Protein AF-X1JH58-F1 (afdb_monomer)

Radius of gyration: 27.53 Å; Cα contacts (8 Å, |Δi|>4): 252; chains: 1; bounding box: 56×30×74 Å

pLDDT: mean 87.55, std 10.27, range [51.91, 97.5]

Solvent-accessible surface area (backbone atoms only — not comparable to full-atom values): 13280 Å² total; per-residue (Å²): 128,88,52,73,44,79,49,75,45,61,41,89,88,77,73,42,80,76,43,80,46,78,40,76,52,87,67,82,89,46,37,64,61,53,48,50,51,47,41,52,53,32,30,60,76,61,68,52,78,92,47,59,85,71,46,38,60,55,55,50,48,39,55,32,64,60,72,42,100,54,76,56,61,64,85,39,68,67,49,36,55,51,52,73,32,70,68,50,45,52,52,53,39,50,51,54,36,62,71,44,48,72,74,70,56,78,92,71,81,89,72,90,84,78,83,89,60,76,88,73,57,71,90,77,91,78,92,65,54,69,42,80,42,86,40,34,92,46,85,50,43,75,23,94,50,71,67,51,46,54,50,50,52,48,55,58,69,43,84,60,46,56,33,39,44,66,56,47,79,91,74,67,64,66,45,81,45,70,43,97,81,71,41,87,42,77,44,64,58,40,31,40,38,28,33,72,85,70,49,79,45,79,44,75,87,78,82,80,92,49,97,78,104

Structure (mmCIF, N/CA/C/O backbone):
data_AF-X1JH58-F1
#
_entry.id   AF-X1JH58-F1
#
loop_
_atom_site.group_PDB
_atom_site.id
_atom_site.type_symbol
_atom_site.label_atom_id
_atom_site.label_alt_id
_atom_site.label_comp_id
_atom_site.label_asym_id
_atom_site.label_entity_id
_atom_site.label_seq_id
_atom_site.pdbx_PDB_ins_code
_atom_site.Cartn_x
_atom_site.Cartn_y
_atom_site.Cartn_z
_atom_site.occupancy
_atom_site.B_iso_or_equiv
_atom_site.auth_seq_id
_atom_site.auth_comp_id
_atom_site.auth_asym_id
_atom_site.auth_atom_id
_atom_site.pdbx_PDB_model_num
ATOM 1 N N . LYS A 1 1 ? 10.288 2.009 -39.996 1.00 51.91 1 LYS A N 1
ATOM 2 C CA . LYS A 1 1 ? 9.043 1.472 -40.601 1.00 51.91 1 LYS A CA 1
ATOM 3 C C . LYS A 1 1 ? 7.899 2.061 -39.786 1.00 51.91 1 LYS A C 1
ATOM 5 O O . LYS A 1 1 ? 7.886 1.803 -38.591 1.00 51.91 1 LYS A O 1
ATOM 10 N N . VAL A 1 2 ? 7.057 2.929 -40.356 1.00 54.84 2 VAL A N 1
ATOM 11 C CA . VAL A 1 2 ? 5.892 3.461 -39.625 1.00 54.84 2 VAL A CA 1
ATOM 12 C C . VAL A 1 2 ? 4.964 2.279 -39.362 1.00 54.84 2 VAL A C 1
ATOM 14 O O . VAL A 1 2 ? 4.613 1.556 -40.294 1.00 54.84 2 VAL A O 1
ATOM 17 N N . LEU A 1 3 ? 4.694 1.994 -38.090 1.00 58.47 3 LEU A N 1
ATOM 18 C CA . LEU A 1 3 ? 3.763 0.939 -37.713 1.00 58.47 3 LEU A CA 1
ATOM 19 C C . LEU A 1 3 ? 2.361 1.541 -37.786 1.00 58.47 3 LEU A C 1
ATOM 21 O O . LEU A 1 3 ? 1.990 2.365 -36.955 1.00 58.47 3 LEU A O 1
ATOM 25 N N . GLU A 1 4 ? 1.608 1.160 -38.811 1.00 64.81 4 GLU A N 1
ATOM 26 C CA . GLU A 1 4 ? 0.216 1.573 -38.960 1.00 64.81 4 GLU A CA 1
ATOM 27 C C . GLU A 1 4 ? -0.696 0.579 -38.236 1.00 64.81 4 GLU A C 1
ATOM 29 O O . GLU A 1 4 ? -0.594 -0.634 -38.438 1.00 64.81 4 GLU A O 1
ATOM 34 N N . MET A 1 5 ? -1.634 1.085 -37.440 1.00 65.44 5 MET A N 1
ATOM 35 C CA . MET A 1 5 ? -2.718 0.289 -36.871 1.00 65.44 5 MET A CA 1
ATOM 36 C C . MET A 1 5 ? -4.051 0.728 -37.473 1.00 65.44 5 MET A C 1
ATOM 38 O O . MET A 1 5 ? -4.356 1.920 -37.566 1.00 65.44 5 MET A O 1
ATOM 42 N N . LYS A 1 6 ? -4.865 -0.242 -37.895 1.00 77.00 6 LYS A N 1
ATOM 43 C CA . LYS A 1 6 ? -6.224 0.012 -38.382 1.00 77.00 6 LYS A CA 1
ATOM 44 C C . LYS A 1 6 ? -7.206 -0.218 -37.243 1.00 77.00 6 LYS A C 1
ATOM 46 O O . LYS A 1 6 ? -7.327 -1.333 -36.751 1.00 77.00 6 LYS A O 1
ATOM 51 N N . TYR A 1 7 ? -7.902 0.839 -36.850 1.00 78.06 7 TYR A N 1
ATOM 52 C CA . TYR A 1 7 ? -9.032 0.773 -35.936 1.00 78.06 7 TYR A CA 1
ATOM 53 C C . TYR A 1 7 ? -10.328 0.714 -36.746 1.00 78.06 7 TYR A C 1
ATOM 55 O O . TYR A 1 7 ? -10.542 1.557 -37.624 1.00 78.06 7 TYR A O 1
ATOM 63 N N . VAL A 1 8 ? -11.179 -0.267 -36.442 1.00 83.38 8 VAL A N 1
ATOM 64 C CA . VAL A 1 8 ? -12.521 -0.412 -37.018 1.00 83.38 8 VAL A CA 1
ATOM 65 C C . VAL A 1 8 ? -13.523 -0.478 -35.870 1.00 83.38 8 VAL A C 1
ATOM 67 O O . VAL A 1 8 ? -13.428 -1.366 -35.026 1.00 83.38 8 VAL A O 1
ATOM 70 N N . ALA A 1 9 ? -14.464 0.465 -35.830 1.00 80.75 9 ALA A N 1
ATOM 71 C CA . ALA A 1 9 ? -15.620 0.402 -34.941 1.00 80.75 9 ALA A CA 1
ATOM 72 C C . ALA A 1 9 ? -16.816 -0.159 -35.708 1.00 80.75 9 ALA A C 1
ATOM 74 O O . ALA A 1 9 ? -17.127 0.321 -36.802 1.00 80.75 9 ALA A O 1
ATOM 75 N N . ILE A 1 10 ? -17.492 -1.141 -35.117 1.00 85.00 10 ILE A N 1
ATOM 76 C CA . ILE A 1 10 ? -18.668 -1.800 -35.688 1.00 85.00 10 ILE A CA 1
ATOM 77 C C . ILE A 1 10 ? -19.874 -1.478 -34.803 1.00 85.00 10 ILE A C 1
ATOM 79 O O . ILE A 1 10 ? -19.788 -1.566 -33.578 1.00 85.00 10 ILE A O 1
ATOM 83 N N . ASP A 1 11 ? -20.990 -1.095 -35.422 1.00 83.31 11 ASP A N 1
ATOM 84 C CA . ASP A 1 11 ? -22.280 -0.959 -34.746 1.00 83.31 11 ASP A CA 1
ATOM 85 C C . ASP A 1 11 ? -22.717 -2.343 -34.249 1.00 83.31 11 ASP A C 1
ATOM 87 O O . ASP A 1 11 ? -22.974 -3.240 -35.053 1.00 83.31 11 ASP A O 1
ATOM 91 N N . MET A 1 12 ? -22.791 -2.531 -32.929 1.00 75.00 12 MET A N 1
ATOM 92 C CA . MET A 1 12 ? -23.088 -3.841 -32.336 1.00 75.00 12 MET A CA 1
ATOM 93 C C . MET A 1 12 ? -24.505 -4.355 -32.636 1.00 75.00 12 MET A C 1
ATOM 95 O O . MET A 1 12 ? -24.745 -5.550 -32.496 1.00 75.00 12 MET A O 1
ATOM 99 N N . LEU A 1 13 ? -25.438 -3.492 -33.050 1.00 80.06 13 LEU A N 1
ATOM 100 C CA . LEU A 1 13 ? -26.821 -3.871 -33.352 1.00 80.06 13 LEU A CA 1
ATOM 101 C C . LEU A 1 13 ? -27.026 -4.160 -34.841 1.00 80.06 13 LEU A C 1
ATOM 103 O O . LEU A 1 13 ? -27.830 -5.018 -35.197 1.00 80.06 13 LEU A O 1
ATOM 107 N N . LYS A 1 14 ? -26.316 -3.438 -35.715 1.00 82.50 14 LYS A N 1
ATOM 108 C CA . LYS A 1 14 ? -26.476 -3.537 -37.179 1.00 82.50 14 LYS A CA 1
ATOM 109 C C . LYS A 1 14 ? -25.344 -4.286 -37.880 1.00 82.5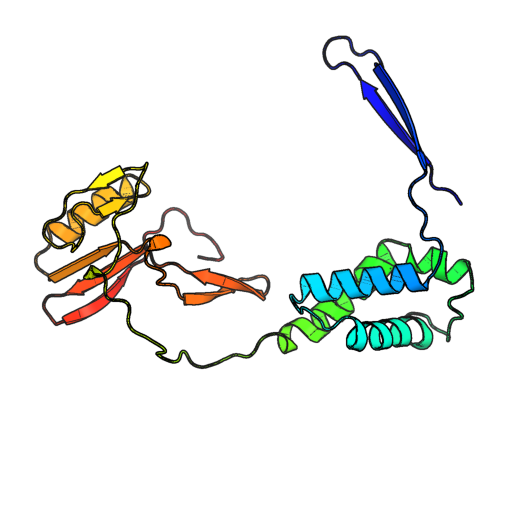0 14 LYS A C 1
ATOM 111 O O . LYS A 1 14 ? -25.466 -4.582 -39.064 1.00 82.50 14 LYS A O 1
ATOM 116 N N . GLY A 1 15 ? -24.240 -4.557 -37.184 1.00 78.00 15 GLY A N 1
ATOM 117 C CA . GLY A 1 15 ? -23.060 -5.231 -37.734 1.00 78.00 15 GLY A CA 1
ATOM 118 C C . GLY A 1 15 ? -22.315 -4.425 -38.805 1.00 78.00 15 GLY A C 1
ATOM 119 O O . GLY A 1 15 ? -21.495 -4.981 -39.529 1.00 78.00 15 GLY A O 1
ATOM 120 N N . MET A 1 16 ? -22.600 -3.128 -38.939 1.00 79.25 16 MET A N 1
ATOM 121 C CA . MET A 1 16 ? -22.010 -2.266 -39.966 1.00 79.25 16 MET A CA 1
ATOM 122 C C . MET A 1 16 ? -20.774 -1.537 -39.430 1.00 79.25 16 MET A C 1
ATOM 124 O O . MET A 1 16 ? -20.780 -1.051 -38.299 1.00 79.25 16 MET A O 1
ATOM 128 N N . GLU A 1 17 ? -19.721 -1.427 -40.246 1.00 85.06 17 GLU A N 1
ATOM 129 C CA . GLU A 1 17 ? -18.554 -0.595 -39.927 1.00 85.06 17 GLU A CA 1
ATOM 130 C C . GLU A 1 17 ? -18.970 0.884 -39.891 1.00 85.06 17 GLU A C 1
ATOM 132 O O . GLU A 1 17 ? -19.403 1.441 -40.898 1.00 85.06 17 GLU A O 1
ATOM 137 N N . VAL A 1 18 ? -18.829 1.533 -38.735 1.00 81.56 18 VAL A N 1
ATOM 138 C CA . VAL A 1 18 ? -19.217 2.943 -38.541 1.00 81.56 18 VAL A CA 1
ATOM 139 C C . VAL A 1 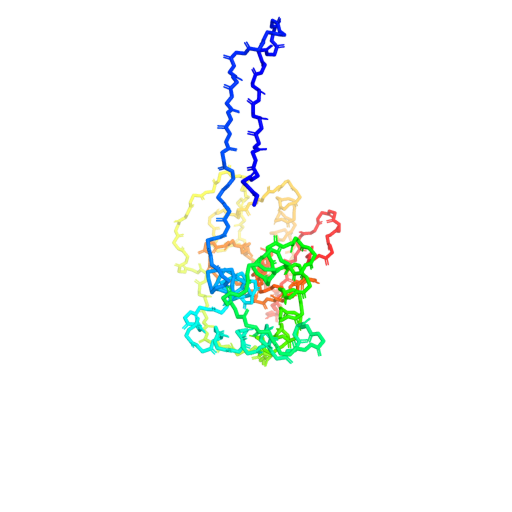18 ? -18.008 3.862 -38.668 1.00 81.56 18 VAL A C 1
ATOM 141 O O . VAL A 1 18 ? -18.115 4.987 -39.151 1.00 81.56 18 VAL A O 1
ATOM 144 N N . ILE A 1 19 ? -16.835 3.401 -38.223 1.00 82.75 19 ILE A N 1
ATOM 145 C CA . ILE A 1 19 ? -15.610 4.205 -38.212 1.00 82.75 19 ILE A CA 1
ATOM 146 C C . ILE A 1 19 ? -14.433 3.336 -38.625 1.00 82.75 19 ILE A C 1
ATOM 148 O O . ILE A 1 19 ? -14.165 2.312 -38.003 1.00 82.75 19 ILE A O 1
ATOM 152 N N . LYS A 1 20 ? -13.668 3.808 -39.610 1.00 80.56 20 LYS A N 1
ATOM 153 C CA . LYS A 1 20 ? -12.372 3.246 -39.986 1.00 80.56 20 LYS A CA 1
ATOM 154 C C . LYS A 1 20 ? -11.309 4.324 -39.865 1.00 80.56 20 LYS A C 1
ATOM 156 O O . LYS A 1 20 ? -11.355 5.327 -40.573 1.00 80.56 20 LYS A O 1
ATOM 161 N N . ARG A 1 21 ? -10.354 4.134 -38.957 1.00 78.94 21 ARG A N 1
ATOM 162 C CA . ARG A 1 21 ? -9.225 5.053 -38.765 1.00 78.94 21 ARG A CA 1
ATOM 163 C C . ARG A 1 21 ? -7.910 4.319 -38.917 1.00 78.94 21 ARG A C 1
ATOM 165 O O . ARG A 1 21 ? -7.749 3.194 -38.446 1.00 78.94 21 ARG A O 1
ATOM 172 N N . ARG A 1 22 ? -6.967 4.984 -39.571 1.00 73.44 22 ARG A N 1
ATOM 173 C CA . ARG A 1 22 ? -5.572 4.570 -39.623 1.00 73.44 22 ARG A CA 1
ATOM 174 C C . ARG A 1 22 ? -4.815 5.438 -38.630 1.00 73.44 22 ARG A C 1
ATOM 176 O O . ARG A 1 22 ? -4.877 6.658 -38.725 1.00 73.44 22 ARG A O 1
ATOM 183 N N . TRP A 1 23 ? -4.187 4.793 -37.662 1.00 60.94 23 TRP A N 1
ATOM 184 C CA . TRP A 1 23 ? -3.347 5.447 -36.675 1.00 60.94 23 TRP A CA 1
ATOM 185 C C . TRP A 1 23 ? -1.900 5.131 -37.008 1.00 60.94 23 TRP A C 1
ATOM 187 O O . TRP A 1 23 ? -1.532 3.956 -37.093 1.00 60.94 23 TRP A O 1
ATOM 197 N N . ASP A 1 24 ? -1.094 6.171 -37.167 1.00 61.09 24 ASP A N 1
ATOM 198 C CA . ASP A 1 24 ? 0.351 6.024 -37.112 1.00 61.09 24 ASP A CA 1
ATOM 199 C C . ASP A 1 24 ? 0.715 5.859 -35.640 1.00 61.09 24 ASP A C 1
ATOM 201 O O . ASP A 1 24 ? 0.463 6.746 -34.820 1.00 61.09 24 ASP A O 1
ATOM 205 N N . LEU A 1 25 ? 1.246 4.693 -35.271 1.00 57.78 25 LEU A N 1
ATOM 206 C CA . LEU A 1 25 ? 1.774 4.529 -33.925 1.00 57.78 25 LEU A CA 1
ATOM 207 C C . LEU A 1 25 ? 2.959 5.486 -33.772 1.00 57.78 25 LEU A C 1
ATOM 209 O O . LEU A 1 25 ? 3.795 5.538 -34.682 1.00 57.78 25 LEU A O 1
ATOM 213 N N . PRO A 1 26 ? 3.063 6.230 -32.654 1.00 59.84 26 PRO A N 1
ATOM 214 C CA . PRO A 1 26 ? 4.225 7.064 -32.409 1.00 59.84 26 PRO A CA 1
ATOM 215 C C . PRO A 1 26 ? 5.452 6.155 -32.378 1.00 59.84 26 PRO A C 1
ATOM 217 O O . PRO A 1 26 ? 5.674 5.398 -31.434 1.00 59.84 26 PRO A O 1
ATOM 220 N N . VAL A 1 27 ? 6.225 6.182 -33.461 1.00 62.78 27 VAL A N 1
ATOM 221 C CA . VAL A 1 27 ? 7.493 5.469 -33.529 1.00 62.78 27 VAL A CA 1
ATOM 222 C C . VAL A 1 27 ? 8.479 6.302 -32.722 1.00 62.78 27 VAL A C 1
ATOM 224 O O . VAL A 1 27 ? 8.565 7.512 -32.968 1.00 62.78 27 VAL A O 1
ATOM 227 N N . PRO A 1 28 ? 9.208 5.708 -31.765 1.00 68.25 28 PRO A N 1
ATOM 228 C CA . PRO A 1 28 ? 10.276 6.418 -31.087 1.00 68.25 28 PRO A CA 1
ATOM 229 C C . PRO A 1 28 ? 11.213 7.041 -32.123 1.00 68.25 28 PRO A C 1
ATOM 231 O O . PRO A 1 28 ? 11.650 6.358 -33.047 1.00 68.25 28 PRO A O 1
ATOM 234 N N . GLN A 1 29 ? 11.444 8.348 -32.014 1.00 79.31 29 GLN A N 1
ATOM 235 C CA . GLN A 1 29 ? 12.212 9.102 -33.011 1.00 79.31 29 GLN A CA 1
ATOM 236 C C . GLN A 1 29 ? 13.718 8.992 -32.764 1.00 79.31 29 GLN A C 1
ATOM 238 O O . GLN A 1 29 ? 14.511 9.102 -33.695 1.00 79.31 29 GLN A O 1
ATOM 243 N N . ASP A 1 30 ? 14.111 8.732 -31.517 1.00 88.31 30 ASP A N 1
ATOM 244 C CA . ASP A 1 30 ? 15.503 8.631 -31.112 1.00 88.31 30 ASP A CA 1
ATOM 245 C C . ASP A 1 30 ? 15.687 7.672 -29.923 1.00 88.31 30 ASP A C 1
ATOM 247 O O . ASP A 1 30 ? 14.800 7.478 -29.084 1.00 88.31 30 ASP A O 1
ATOM 251 N N . SER A 1 31 ? 16.875 7.069 -29.838 1.00 92.50 31 SER A N 1
ATOM 252 C CA . SER A 1 31 ? 17.206 6.088 -28.798 1.00 92.50 31 SER A CA 1
ATOM 253 C C . SER A 1 31 ? 17.260 6.704 -27.396 1.00 92.50 31 SER A C 1
ATOM 255 O O . SER A 1 31 ? 17.039 5.999 -26.414 1.00 92.50 31 SER A O 1
ATOM 257 N N . LYS A 1 32 ? 17.544 8.008 -27.268 1.00 93.44 32 LYS A N 1
ATOM 258 C CA . LYS A 1 32 ? 17.654 8.684 -25.963 1.00 93.44 32 LYS A CA 1
ATOM 259 C C . LYS A 1 32 ? 16.275 8.827 -25.324 1.00 93.44 32 LYS A C 1
ATOM 261 O O . LYS A 1 32 ? 16.149 8.574 -24.131 1.00 93.44 32 LYS A O 1
ATOM 266 N N . SER A 1 33 ? 15.247 9.121 -26.114 1.00 92.25 33 SER A N 1
ATOM 267 C CA . SER A 1 33 ? 13.848 9.145 -25.678 1.00 92.25 33 SER A CA 1
ATOM 268 C C . SER A 1 33 ? 13.372 7.774 -25.195 1.00 92.25 33 SER A C 1
ATOM 270 O O . SER A 1 33 ? 12.695 7.684 -24.172 1.00 92.25 33 SER A O 1
ATOM 272 N N . VAL A 1 34 ? 13.783 6.688 -25.861 1.00 93.75 34 VAL A N 1
ATOM 273 C CA . VAL A 1 34 ? 13.476 5.318 -25.407 1.00 93.75 34 VAL A CA 1
ATOM 274 C C . VAL A 1 34 ? 14.150 5.012 -24.066 1.00 93.75 34 VAL A C 1
ATOM 276 O O . VAL A 1 34 ? 13.514 4.494 -23.151 1.00 93.75 34 VAL A O 1
ATOM 279 N N . ILE A 1 35 ? 15.422 5.388 -23.908 1.00 95.56 35 ILE A N 1
ATOM 280 C CA . ILE A 1 35 ? 16.157 5.220 -22.643 1.00 95.56 35 ILE A CA 1
ATOM 281 C C . ILE A 1 35 ? 15.534 6.072 -21.528 1.00 95.56 35 ILE A C 1
ATOM 283 O O . ILE A 1 35 ? 15.415 5.611 -20.391 1.00 95.56 35 ILE A O 1
ATOM 287 N N . ALA A 1 36 ? 15.109 7.298 -21.839 1.00 95.25 36 ALA A N 1
ATOM 288 C CA . ALA A 1 36 ? 14.405 8.170 -20.906 1.00 95.25 36 ALA A CA 1
ATOM 289 C C . ALA A 1 36 ? 13.087 7.534 -20.450 1.00 95.25 36 ALA A C 1
ATOM 291 O O . ALA A 1 36 ? 12.817 7.482 -19.252 1.00 95.25 36 ALA A O 1
ATOM 292 N N . TYR A 1 37 ? 12.322 6.963 -21.382 1.00 94.00 37 TYR A N 1
ATOM 293 C CA . TYR A 1 37 ? 11.112 6.215 -21.064 1.00 94.00 37 TYR A CA 1
ATOM 294 C C . TYR A 1 37 ? 11.399 5.021 -20.142 1.00 94.00 37 TYR A C 1
ATOM 296 O O . TYR A 1 37 ? 10.727 4.870 -19.127 1.00 94.00 37 TYR A O 1
ATOM 304 N N . TYR A 1 38 ? 12.430 4.215 -20.411 1.00 95.69 38 TYR A N 1
ATOM 305 C CA . TYR A 1 38 ? 12.800 3.116 -19.506 1.00 95.69 38 TYR A CA 1
ATOM 306 C C . TYR A 1 38 ? 13.187 3.600 -18.121 1.00 95.69 38 TYR A C 1
ATOM 308 O O . TYR A 1 38 ? 12.777 3.004 -17.130 1.00 95.69 38 TYR A O 1
ATOM 316 N N . THR A 1 39 ? 13.941 4.694 -18.054 1.00 96.31 39 THR A N 1
ATOM 317 C CA . THR A 1 39 ? 14.340 5.302 -16.785 1.00 96.31 39 THR A CA 1
ATOM 318 C C . THR A 1 39 ? 13.108 5.698 -15.972 1.00 96.31 39 THR A C 1
ATOM 320 O O . THR A 1 39 ? 13.012 5.354 -14.798 1.00 96.31 39 THR A O 1
ATOM 323 N N . ASP A 1 40 ? 12.133 6.351 -16.606 1.00 94.94 40 ASP A N 1
ATOM 324 C CA . ASP A 1 40 ? 10.864 6.719 -15.975 1.00 94.94 40 ASP A CA 1
ATOM 325 C C . ASP A 1 40 ? 10.059 5.489 -15.523 1.00 94.94 40 ASP A C 1
ATOM 327 O O . ASP A 1 40 ? 9.574 5.453 -14.395 1.00 94.94 40 ASP A O 1
ATOM 331 N N . GLN A 1 41 ? 9.965 4.444 -16.353 1.00 94.81 41 GLN A N 1
ATOM 332 C CA . GLN A 1 41 ? 9.259 3.212 -15.983 1.00 94.81 41 GLN A CA 1
ATOM 333 C C . GLN A 1 41 ? 9.911 2.490 -14.799 1.00 94.81 41 GLN A C 1
ATOM 335 O O . GLN A 1 41 ? 9.203 2.034 -13.903 1.00 94.81 41 GLN A O 1
ATOM 340 N N . ILE A 1 42 ? 11.244 2.414 -14.767 1.00 94.19 42 ILE A N 1
ATOM 341 C CA . ILE A 1 42 ? 11.990 1.821 -13.652 1.00 94.19 42 ILE A CA 1
ATOM 342 C C . ILE A 1 42 ? 11.738 2.618 -12.371 1.00 94.19 42 ILE A C 1
ATOM 344 O O . ILE A 1 42 ? 11.345 2.037 -11.363 1.00 94.19 42 ILE A O 1
ATOM 348 N N . LEU A 1 43 ? 11.902 3.944 -12.409 1.00 92.81 43 LEU A N 1
ATOM 349 C CA . LEU A 1 43 ? 11.693 4.806 -11.240 1.00 92.81 43 LEU A CA 1
ATOM 350 C C . LEU A 1 43 ? 10.256 4.735 -10.718 1.00 92.81 43 LEU A C 1
ATOM 352 O O . LEU A 1 43 ? 10.051 4.687 -9.507 1.00 92.81 43 LEU A O 1
ATOM 356 N N . LYS A 1 44 ? 9.266 4.663 -11.617 1.00 90.94 44 LYS A N 1
ATOM 357 C CA . LYS A 1 44 ? 7.856 4.468 -11.255 1.00 90.94 44 LYS A CA 1
ATOM 358 C C . LYS A 1 44 ? 7.624 3.142 -10.541 1.00 90.94 44 LYS A C 1
ATOM 360 O O . LYS A 1 44 ? 6.965 3.132 -9.506 1.00 90.94 44 LYS A O 1
ATOM 365 N N . GLN A 1 45 ? 8.171 2.043 -11.058 1.00 89.56 45 GLN A N 1
ATOM 366 C CA . GLN A 1 45 ? 8.024 0.726 -10.427 1.00 89.56 45 GLN A CA 1
ATOM 367 C C . GLN A 1 45 ? 8.767 0.628 -9.090 1.00 89.56 45 GLN A C 1
ATOM 369 O O . GLN A 1 45 ? 8.279 -0.018 -8.171 1.00 89.56 45 GLN A O 1
ATOM 374 N N . LEU A 1 46 ? 9.908 1.308 -8.964 1.00 87.75 46 LEU A N 1
ATOM 375 C CA . LEU A 1 46 ? 10.677 1.410 -7.722 1.00 87.75 46 LEU A CA 1
ATOM 376 C C . LEU A 1 46 ? 10.129 2.469 -6.746 1.00 87.75 46 LEU A C 1
ATOM 378 O O . LEU A 1 46 ? 10.652 2.609 -5.647 1.00 87.75 46 LEU A O 1
ATOM 382 N N . LYS A 1 47 ? 9.103 3.239 -7.139 1.00 85.25 47 LYS A N 1
ATOM 383 C CA . LYS A 1 47 ? 8.536 4.366 -6.374 1.00 85.25 47 LYS A CA 1
ATOM 384 C C . LYS A 1 47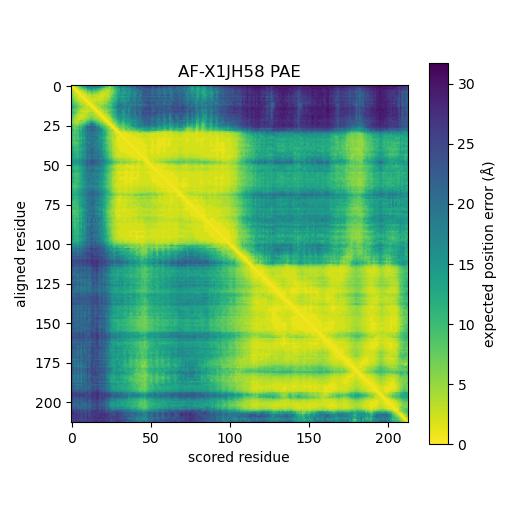 ? 9.580 5.416 -5.941 1.00 85.25 47 LYS A C 1
ATOM 386 O O . LYS A 1 47 ? 9.400 6.093 -4.931 1.00 85.25 47 LYS A O 1
ATOM 391 N N . ILE A 1 48 ? 10.648 5.603 -6.723 1.00 85.62 48 ILE A N 1
ATOM 392 C CA . ILE A 1 48 ? 11.702 6.591 -6.445 1.00 85.62 48 ILE A CA 1
ATOM 393 C C . ILE A 1 48 ? 11.387 7.898 -7.182 1.00 85.62 48 ILE A C 1
ATOM 395 O O . ILE A 1 48 ? 11.573 8.016 -8.395 1.00 85.62 48 ILE A O 1
ATOM 399 N N . GLY A 1 49 ? 10.938 8.909 -6.439 1.00 85.75 49 GLY A N 1
ATOM 400 C CA . GLY A 1 49 ? 10.738 10.261 -6.961 1.00 85.75 49 GLY A CA 1
ATOM 401 C C . GLY A 1 49 ? 12.052 11.034 -7.130 1.00 85.75 49 GLY A C 1
ATOM 402 O O . GLY A 1 49 ? 12.999 10.848 -6.373 1.00 85.75 49 GLY A O 1
ATOM 403 N N . GLY A 1 50 ? 12.120 11.926 -8.124 1.00 88.69 50 GLY A N 1
ATOM 404 C CA . GLY A 1 50 ? 13.194 12.929 -8.244 1.00 88.69 50 GLY A CA 1
ATOM 405 C C . GLY A 1 50 ? 14.587 12.419 -8.649 1.00 88.69 50 GLY A C 1
ATOM 406 O O . GLY A 1 50 ? 15.487 13.228 -8.844 1.00 88.69 50 GLY A O 1
ATOM 407 N N . ALA A 1 51 ? 14.781 11.113 -8.842 1.00 92.38 51 ALA A N 1
ATOM 408 C CA . ALA A 1 51 ? 16.092 10.527 -9.146 1.00 92.38 51 ALA A CA 1
ATOM 409 C C . ALA A 1 51 ? 16.407 10.398 -10.650 1.00 92.38 51 ALA A C 1
ATOM 411 O O . ALA A 1 51 ? 17.384 9.758 -11.027 1.00 92.38 51 ALA A O 1
ATOM 412 N N . PHE A 1 52 ? 15.614 10.999 -11.544 1.00 95.25 52 PHE A N 1
ATOM 413 C CA . PHE A 1 52 ? 15.799 10.832 -12.993 1.00 95.25 52 PHE A CA 1
ATOM 414 C C . PHE A 1 52 ? 17.203 11.227 -13.471 1.00 95.25 52 PHE A C 1
ATOM 416 O O . PHE A 1 52 ? 17.836 10.485 -14.221 1.00 95.25 52 PHE A O 1
ATOM 423 N N . ALA A 1 53 ? 17.713 12.371 -13.005 1.00 95.75 53 ALA A N 1
ATOM 424 C CA . ALA A 1 53 ? 19.010 12.897 -13.425 1.00 95.75 53 ALA A CA 1
ATOM 425 C C . ALA A 1 53 ? 20.190 11.990 -13.032 1.00 95.75 53 ALA A C 1
ATOM 427 O O . ALA A 1 53 ? 21.179 11.934 -13.761 1.00 95.75 53 ALA A O 1
ATOM 428 N N . SER A 1 54 ? 20.084 11.261 -11.915 1.00 93.81 54 SER A N 1
ATOM 429 C CA . SER A 1 54 ? 21.110 10.314 -11.466 1.00 93.81 54 SER A CA 1
ATOM 430 C C . SER A 1 54 ? 20.937 8.927 -12.088 1.00 93.81 54 SER A C 1
ATOM 432 O O . SER A 1 54 ? 21.932 8.271 -12.391 1.00 93.81 54 SER A O 1
ATOM 434 N N . PHE A 1 55 ? 19.698 8.491 -12.337 1.00 94.06 55 PHE A N 1
ATOM 435 C CA . PHE A 1 55 ? 19.414 7.162 -12.885 1.00 94.06 55 PHE A CA 1
ATOM 436 C C . PHE A 1 55 ? 19.616 7.078 -14.402 1.00 94.06 55 PHE A C 1
ATOM 438 O O . PHE A 1 55 ? 20.191 6.107 -14.894 1.00 94.06 55 PHE A O 1
ATOM 445 N N . TYR A 1 56 ? 19.207 8.102 -15.158 1.00 97.06 56 TYR A N 1
ATOM 446 C CA . TYR A 1 56 ? 19.296 8.095 -16.621 1.00 97.06 56 TYR A CA 1
ATOM 447 C C . TYR A 1 56 ? 20.715 7.790 -17.151 1.00 97.06 56 TYR A C 1
ATOM 449 O O . TYR A 1 56 ? 20.842 6.936 -18.034 1.00 97.06 56 TYR A O 1
ATOM 457 N N . PRO A 1 57 ? 21.806 8.391 -16.623 1.00 97.50 57 PRO A N 1
ATOM 458 C CA . PRO A 1 57 ? 23.167 8.054 -17.043 1.00 97.50 57 PRO A CA 1
ATOM 459 C C . PRO A 1 57 ? 23.536 6.582 -16.821 1.00 97.50 57 PRO A C 1
ATOM 461 O O . PRO A 1 57 ? 24.246 6.010 -17.649 1.00 97.50 57 PRO A O 1
ATOM 464 N N . VAL A 1 58 ? 23.041 5.958 -15.747 1.00 96.00 58 VAL A N 1
ATOM 465 C CA . VAL A 1 58 ? 23.285 4.541 -15.436 1.00 96.00 58 VAL A CA 1
ATOM 466 C C . VAL A 1 58 ? 22.601 3.649 -16.469 1.00 96.00 58 VAL A C 1
ATOM 468 O O . VAL A 1 58 ? 23.254 2.784 -17.057 1.00 96.00 58 VAL A O 1
ATOM 471 N N . ILE A 1 59 ? 21.320 3.908 -16.759 1.00 96.25 59 ILE A N 1
ATOM 472 C CA . ILE A 1 59 ? 20.572 3.153 -17.775 1.00 96.25 59 ILE A CA 1
ATOM 473 C C . ILE A 1 59 ? 21.217 3.338 -19.150 1.00 96.25 59 ILE A C 1
ATOM 475 O O . ILE A 1 59 ? 21.471 2.366 -19.861 1.00 96.25 59 ILE A O 1
ATOM 479 N N . LYS A 1 60 ? 21.558 4.580 -19.511 1.00 97.19 60 LYS A N 1
ATOM 480 C CA . LYS A 1 60 ? 22.239 4.895 -20.770 1.00 97.19 60 LYS A CA 1
ATOM 481 C C . LYS A 1 60 ? 23.564 4.146 -20.897 1.00 97.19 60 LYS A C 1
ATOM 483 O O . LYS A 1 60 ? 23.834 3.576 -21.952 1.00 97.19 60 LYS A O 1
ATOM 488 N N . LYS A 1 61 ? 24.383 4.125 -19.841 1.00 96.88 61 LYS A N 1
ATOM 489 C CA . LYS A 1 61 ? 25.659 3.400 -19.829 1.00 96.88 61 LYS A CA 1
ATOM 490 C C . LYS A 1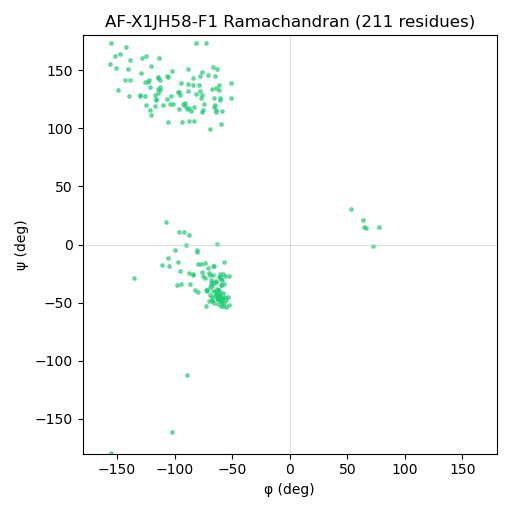 61 ? 25.444 1.901 -20.020 1.00 96.88 61 LYS A C 1
ATOM 492 O O . LYS A 1 61 ? 26.124 1.299 -20.843 1.00 96.88 61 LYS A O 1
ATOM 497 N N . TYR A 1 62 ? 24.468 1.317 -19.327 1.00 96.44 62 TYR A N 1
ATOM 498 C CA . TYR A 1 62 ? 24.122 -0.093 -19.495 1.00 96.44 62 TYR A CA 1
ATOM 499 C C . TYR A 1 62 ? 23.701 -0.411 -20.936 1.00 96.44 62 TYR A C 1
ATOM 501 O O . TYR A 1 62 ? 24.207 -1.360 -21.528 1.00 96.44 62 TYR A O 1
ATOM 509 N N . VAL A 1 63 ? 22.847 0.419 -21.540 1.00 95.88 63 VAL A N 1
ATOM 510 C CA . VAL A 1 63 ? 22.430 0.252 -22.940 1.00 95.88 63 VAL A CA 1
ATOM 511 C C . VAL A 1 63 ? 23.617 0.319 -23.900 1.00 95.88 63 VAL A C 1
ATOM 513 O O . VAL A 1 63 ? 23.709 -0.499 -24.811 1.00 95.88 63 VAL A O 1
ATOM 516 N N . VAL A 1 64 ? 24.532 1.268 -23.691 1.00 96.62 64 VAL A N 1
ATOM 517 C CA . VAL A 1 64 ? 25.694 1.470 -24.567 1.00 96.62 64 VAL A CA 1
ATOM 518 C C . VAL A 1 64 ? 26.735 0.364 -24.414 1.00 96.62 64 VAL A C 1
ATOM 520 O O . VAL A 1 64 ? 27.326 -0.033 -25.411 1.00 96.62 64 VAL A O 1
ATOM 523 N N . GLU A 1 65 ? 26.991 -0.106 -23.192 1.00 96.94 65 GLU A N 1
ATOM 524 C CA . GLU A 1 65 ? 28.170 -0.928 -22.881 1.00 96.94 65 GLU A CA 1
ATOM 525 C C . GLU A 1 65 ? 27.865 -2.391 -22.540 1.00 96.94 65 GLU A C 1
ATOM 527 O O . GLU A 1 65 ? 28.796 -3.194 -22.505 1.00 96.94 65 GLU A O 1
ATOM 532 N N . LYS A 1 66 ? 26.616 -2.734 -22.199 1.00 93.75 66 LYS A N 1
ATOM 533 C CA . LYS A 1 66 ? 26.281 -4.026 -21.569 1.00 93.75 66 LYS A CA 1
ATOM 534 C C . LYS A 1 66 ? 25.054 -4.723 -22.145 1.00 93.75 66 LYS A C 1
ATOM 536 O O . LYS A 1 66 ? 24.986 -5.944 -22.072 1.00 93.75 66 LYS A O 1
ATOM 541 N N . LEU A 1 67 ? 24.084 -3.981 -22.683 1.00 92.75 67 LEU A N 1
ATOM 542 C CA . LEU A 1 67 ? 22.854 -4.572 -23.220 1.00 92.75 67 LEU A CA 1
ATOM 543 C C . LEU A 1 67 ? 23.114 -5.415 -24.479 1.00 92.75 67 LEU A C 1
ATOM 545 O O . LEU A 1 67 ? 22.415 -6.396 -24.722 1.00 92.75 67 LEU A O 1
ATOM 549 N N . PHE A 1 68 ? 24.107 -5.024 -25.275 1.00 90.50 68 PHE A N 1
ATOM 550 C CA . PHE A 1 68 ? 24.503 -5.703 -26.504 1.00 90.50 68 PHE A CA 1
ATOM 551 C C . PHE A 1 68 ? 25.902 -6.303 -26.354 1.00 90.50 68 PHE A C 1
ATOM 553 O O . PHE A 1 68 ? 26.675 -5.889 -25.493 1.00 90.50 68 PHE A O 1
ATOM 560 N N . THR A 1 69 ? 26.232 -7.274 -27.208 1.00 90.94 69 THR A N 1
ATOM 561 C CA . THR A 1 69 ? 27.538 -7.957 -27.212 1.00 90.94 69 THR A CA 1
ATOM 562 C C . THR A 1 69 ? 28.706 -6.993 -27.413 1.00 90.94 69 THR A C 1
ATOM 564 O O . THR A 1 69 ? 29.795 -7.216 -26.893 1.00 90.94 69 THR A O 1
ATOM 567 N N . GLU A 1 70 ? 28.468 -5.910 -28.146 1.00 92.44 70 GLU A N 1
ATOM 568 C CA . GLU A 1 70 ? 29.450 -4.877 -28.441 1.00 92.44 70 GLU A CA 1
ATOM 569 C C . GLU A 1 70 ? 28.924 -3.508 -28.023 1.00 92.44 70 GLU A C 1
ATOM 571 O O . GLU A 1 70 ? 27.720 -3.299 -27.849 1.00 92.44 70 GLU A O 1
ATOM 576 N N . LYS A 1 71 ? 29.843 -2.549 -27.899 1.00 94.81 71 LYS A N 1
ATOM 577 C CA . LYS A 1 71 ? 29.485 -1.168 -27.599 1.00 94.81 71 LYS A CA 1
ATOM 578 C C . LYS A 1 71 ? 28.691 -0.569 -28.760 1.00 94.81 71 LYS A C 1
ATOM 580 O O . LYS A 1 71 ? 29.168 -0.557 -29.892 1.00 94.81 71 LYS A O 1
ATOM 585 N N . VAL A 1 72 ? 27.514 -0.018 -28.474 1.00 94.44 72 VAL A N 1
ATOM 586 C CA . VAL A 1 72 ? 26.618 0.508 -29.515 1.00 94.44 72 VAL A CA 1
ATOM 587 C C . VAL A 1 72 ? 26.648 2.031 -29.628 1.00 94.44 72 VAL A C 1
ATOM 589 O O . VAL A 1 72 ? 26.822 2.751 -28.643 1.00 94.44 72 VAL A O 1
ATOM 592 N N . ASN A 1 73 ? 26.420 2.531 -30.845 1.00 94.00 73 ASN A N 1
ATOM 593 C CA . ASN A 1 73 ? 26.157 3.943 -31.104 1.00 94.00 73 ASN A CA 1
ATOM 594 C C . ASN A 1 73 ? 24.643 4.206 -31.044 1.00 94.00 73 ASN A C 1
ATOM 596 O O . ASN A 1 73 ? 23.885 3.617 -31.807 1.00 94.00 73 ASN A O 1
ATOM 600 N N . LEU A 1 74 ? 24.195 5.107 -30.164 1.00 93.75 74 LEU A N 1
ATOM 601 C CA . LEU A 1 74 ? 22.768 5.417 -29.985 1.00 93.75 74 LEU A CA 1
ATOM 602 C C . LEU A 1 74 ? 22.122 6.105 -31.196 1.00 93.75 74 LEU A C 1
ATOM 604 O O . LEU A 1 74 ? 20.897 6.090 -31.304 1.00 93.75 74 LEU A O 1
ATOM 608 N N . GLU A 1 75 ? 22.929 6.685 -32.085 1.00 93.12 75 GLU A N 1
ATOM 609 C CA . GLU A 1 75 ? 22.465 7.287 -33.340 1.00 93.12 75 GLU A CA 1
ATOM 610 C C . GLU A 1 75 ? 22.236 6.232 -34.445 1.00 93.12 75 GLU A C 1
ATOM 612 O O . GLU A 1 75 ? 21.736 6.559 -35.517 1.00 93.12 75 GLU A O 1
ATOM 617 N N . ASP A 1 76 ? 22.585 4.958 -34.211 1.00 90.62 76 ASP A N 1
ATOM 618 C CA . ASP A 1 76 ? 22.327 3.869 -35.157 1.00 90.62 76 ASP A CA 1
ATOM 619 C C . ASP A 1 76 ? 20.828 3.489 -35.160 1.00 90.62 76 ASP A C 1
ATOM 621 O O . ASP A 1 76 ? 20.299 3.039 -34.133 1.00 90.62 76 ASP A O 1
ATOM 625 N N . PRO A 1 77 ? 20.124 3.573 -36.306 1.00 87.31 77 PRO A N 1
ATOM 626 C CA . PRO A 1 77 ? 18.709 3.209 -36.402 1.00 87.31 77 PRO A CA 1
ATOM 627 C C . PRO A 1 77 ? 18.399 1.758 -35.998 1.00 87.31 77 PRO A C 1
ATOM 629 O O . PRO A 1 77 ? 17.282 1.455 -35.570 1.00 87.31 77 PRO A O 1
ATOM 632 N N . ARG A 1 78 ? 19.370 0.842 -36.112 1.00 88.88 78 ARG A N 1
ATOM 633 C CA . ARG A 1 78 ? 19.223 -0.562 -35.690 1.00 88.88 78 ARG A CA 1
ATOM 634 C C . ARG A 1 78 ? 19.102 -0.675 -34.174 1.00 88.88 78 ARG A C 1
ATOM 636 O O . ARG A 1 78 ? 18.338 -1.506 -33.682 1.00 88.88 78 ARG A O 1
ATOM 643 N N . VAL A 1 79 ? 19.819 0.181 -33.444 1.00 91.44 79 VAL A N 1
ATOM 644 C CA . VAL A 1 79 ? 19.767 0.255 -31.979 1.00 91.44 79 VAL A CA 1
ATOM 645 C C . VAL A 1 79 ? 18.400 0.758 -31.546 1.00 91.44 79 VAL A C 1
ATOM 647 O O . VAL A 1 79 ? 17.754 0.107 -30.730 1.00 91.44 79 VAL A O 1
ATOM 650 N N . LEU A 1 80 ? 17.905 1.833 -32.163 1.00 90.56 80 LEU A N 1
ATOM 651 C CA . LEU A 1 80 ? 16.557 2.350 -31.918 1.00 90.56 80 LEU A CA 1
ATOM 652 C C . LEU A 1 80 ? 15.483 1.279 -32.147 1.00 90.56 80 LEU A C 1
ATOM 654 O O . LEU A 1 80 ? 14.615 1.073 -31.297 1.00 90.56 80 LEU A O 1
ATOM 658 N N . TYR A 1 81 ? 15.566 0.564 -33.272 1.00 87.75 81 TYR A N 1
ATOM 659 C CA . TYR A 1 81 ? 14.630 -0.510 -33.598 1.00 87.75 81 TYR A CA 1
ATOM 660 C C . TYR A 1 81 ? 14.653 -1.629 -32.553 1.00 87.75 81 TYR A C 1
ATOM 662 O O . TYR A 1 81 ? 13.600 -2.077 -32.099 1.00 87.75 81 TYR A O 1
ATOM 670 N N . LYS A 1 82 ? 15.849 -2.073 -32.148 1.00 90.50 82 LYS A N 1
ATOM 671 C CA . LYS A 1 82 ? 15.987 -3.179 -31.200 1.00 90.50 82 LYS A CA 1
ATOM 672 C C . LYS A 1 82 ? 15.605 -2.776 -29.779 1.00 90.50 82 LYS A C 1
ATOM 674 O O . LYS A 1 82 ? 14.937 -3.564 -29.111 1.00 90.50 82 LYS A O 1
ATOM 679 N N . LEU A 1 83 ? 15.960 -1.566 -29.343 1.00 91.88 83 LEU A N 1
ATOM 680 C CA . LEU A 1 83 ? 15.491 -1.004 -28.078 1.00 91.88 83 LEU A CA 1
ATOM 681 C C . LEU A 1 83 ? 13.966 -0.974 -28.066 1.00 91.88 83 LEU A C 1
ATOM 683 O O . LEU A 1 83 ? 13.365 -1.587 -27.203 1.00 91.88 83 LEU A O 1
ATOM 687 N N . SER A 1 84 ? 13.329 -0.439 -29.105 1.00 88.94 84 SER A N 1
ATOM 688 C CA . SER A 1 84 ? 11.863 -0.353 -29.205 1.00 88.94 84 SER A CA 1
ATOM 689 C C . SER A 1 84 ? 11.124 -1.706 -29.243 1.00 88.94 84 SER A C 1
ATOM 691 O O . SER A 1 84 ? 9.899 -1.728 -29.358 1.00 88.94 84 SER A O 1
ATOM 693 N N . SER A 1 85 ? 11.826 -2.843 -29.173 1.00 89.56 85 SER A N 1
ATOM 694 C CA . SER A 1 85 ? 11.192 -4.158 -29.100 1.00 89.56 85 SER A CA 1
ATOM 695 C C . SER A 1 85 ? 10.677 -4.470 -27.682 1.00 89.56 85 SER A C 1
ATOM 697 O O . SER A 1 85 ? 11.407 -4.259 -26.708 1.00 89.56 85 SER A O 1
ATOM 699 N N . PRO A 1 86 ? 9.465 -5.047 -27.540 1.00 87.69 86 PRO A N 1
ATOM 700 C CA . PRO A 1 86 ? 8.900 -5.389 -26.231 1.00 87.69 86 PRO A CA 1
ATOM 701 C C . PRO A 1 86 ? 9.782 -6.319 -25.387 1.00 87.69 86 PRO A C 1
ATOM 703 O O . PRO A 1 86 ? 9.840 -6.172 -24.171 1.00 87.69 86 PRO A O 1
ATOM 706 N N . ASP A 1 87 ? 10.504 -7.245 -26.029 1.00 89.25 87 ASP A N 1
ATOM 707 C CA . ASP A 1 87 ? 11.430 -8.166 -25.355 1.00 89.25 87 ASP A CA 1
ATOM 708 C C . ASP A 1 87 ? 12.583 -7.420 -24.667 1.00 89.25 87 ASP A C 1
ATOM 710 O O . ASP A 1 87 ? 12.871 -7.661 -23.495 1.00 89.25 87 ASP A O 1
ATOM 714 N N . VAL A 1 88 ? 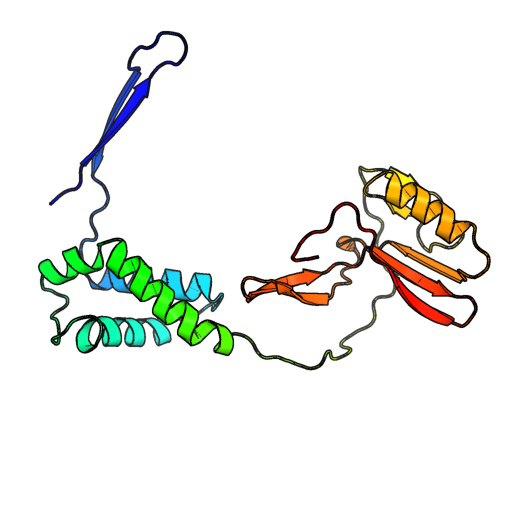13.216 -6.475 -25.372 1.00 91.75 88 VAL A N 1
ATOM 715 C CA . VAL A 1 88 ? 14.327 -5.684 -24.823 1.00 91.75 88 VAL A CA 1
ATOM 716 C C . VAL A 1 88 ? 13.830 -4.741 -23.738 1.00 91.75 88 VAL A C 1
ATOM 718 O O . VAL A 1 88 ? 14.445 -4.665 -22.675 1.00 91.75 88 VAL A O 1
ATOM 721 N N . GLN A 1 89 ? 12.694 -4.080 -23.972 1.00 91.50 89 GLN A N 1
ATOM 722 C CA . GLN A 1 89 ? 12.046 -3.238 -22.973 1.00 91.50 89 GLN A CA 1
ATOM 723 C C . GLN A 1 89 ? 11.773 -4.016 -21.679 1.00 91.50 89 GLN A C 1
ATOM 725 O O . GLN A 1 89 ? 12.19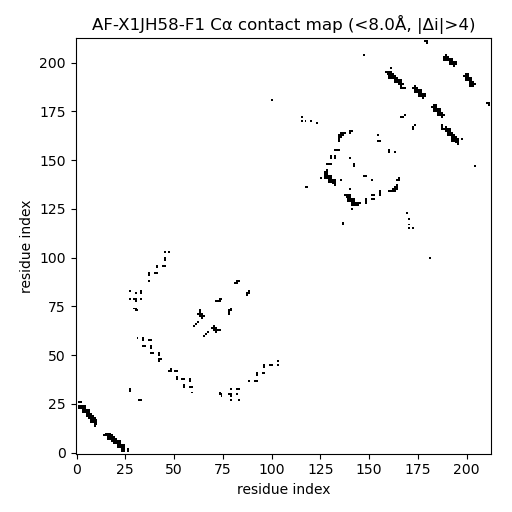0 -3.582 -20.607 1.00 91.50 89 GLN A O 1
ATOM 730 N N . GLY A 1 90 ? 11.097 -5.165 -21.773 1.00 92.06 90 GLY A N 1
ATOM 731 C CA . GLY A 1 90 ? 10.741 -5.977 -20.612 1.00 92.06 90 GLY A CA 1
ATOM 732 C C . GLY A 1 90 ? 11.971 -6.474 -19.856 1.00 92.06 90 GLY A C 1
ATOM 733 O O . GLY A 1 90 ? 12.045 -6.314 -18.640 1.00 92.06 90 GLY A O 1
ATOM 734 N N . LYS A 1 91 ? 12.973 -7.011 -20.566 1.00 93.44 91 LYS A N 1
ATOM 735 C CA . LYS A 1 91 ? 14.224 -7.490 -19.954 1.00 93.44 91 LYS A CA 1
ATOM 736 C C . LYS A 1 91 ? 14.974 -6.384 -19.229 1.00 93.44 91 LYS A C 1
ATOM 738 O O . LYS A 1 91 ? 15.396 -6.589 -18.096 1.00 93.44 91 LYS A O 1
ATOM 743 N N . LEU A 1 92 ? 15.133 -5.224 -19.866 1.00 94.50 92 LEU A N 1
ATOM 744 C CA . LEU A 1 92 ? 15.860 -4.106 -19.277 1.00 94.50 92 LEU A CA 1
ATOM 745 C C . LEU A 1 92 ? 15.128 -3.577 -18.044 1.00 94.50 92 LEU A C 1
ATOM 747 O O . LEU A 1 92 ? 15.743 -3.459 -16.988 1.00 94.50 92 LEU A O 1
ATOM 751 N N . ILE A 1 93 ? 13.825 -3.297 -18.150 1.00 94.62 93 ILE A N 1
ATOM 752 C CA . ILE A 1 93 ? 13.049 -2.783 -17.015 1.00 94.62 93 ILE A CA 1
ATOM 753 C C . ILE A 1 93 ? 13.089 -3.783 -15.856 1.00 94.62 93 ILE A C 1
ATOM 755 O O . ILE A 1 93 ? 13.449 -3.397 -14.748 1.00 94.62 93 ILE A O 1
ATOM 759 N N . ASN A 1 94 ? 12.809 -5.065 -16.108 1.00 93.50 94 ASN A N 1
ATOM 760 C CA . ASN A 1 94 ? 12.791 -6.086 -15.059 1.00 93.50 94 ASN A CA 1
ATOM 761 C C . ASN A 1 94 ? 14.163 -6.289 -14.412 1.00 93.50 94 ASN A C 1
ATOM 763 O O . ASN A 1 94 ? 14.230 -6.465 -13.201 1.00 93.50 94 ASN A O 1
ATOM 767 N N . LEU A 1 95 ? 15.253 -6.239 -15.185 1.00 93.81 95 LEU A N 1
ATOM 768 C CA . LEU A 1 95 ? 16.607 -6.349 -14.643 1.00 93.81 95 LEU A CA 1
ATOM 769 C C . LEU A 1 95 ? 16.871 -5.263 -13.600 1.00 93.81 95 LEU A C 1
ATOM 771 O O . LEU A 1 95 ? 17.283 -5.569 -12.485 1.00 93.81 95 LEU A O 1
ATOM 775 N N . PHE A 1 96 ? 16.631 -4.001 -13.961 1.00 93.25 96 PHE A N 1
ATOM 776 C CA . PHE A 1 96 ? 16.869 -2.881 -13.055 1.00 93.25 96 PHE A CA 1
ATOM 777 C C . PHE A 1 96 ? 15.900 -2.896 -11.882 1.00 93.25 96 PHE A C 1
ATOM 779 O O . PHE A 1 96 ? 16.323 -2.741 -10.742 1.00 93.25 96 PHE A O 1
ATOM 786 N N . VAL A 1 97 ? 14.612 -3.115 -12.140 1.00 91.75 97 VAL A N 1
ATOM 787 C CA . VAL A 1 97 ? 13.619 -3.160 -11.071 1.00 91.75 97 VAL A CA 1
ATOM 788 C C . VAL A 1 97 ? 13.983 -4.252 -10.069 1.00 91.75 97 VAL A C 1
ATOM 790 O O . VAL A 1 97 ? 14.080 -3.942 -8.893 1.00 91.75 97 VAL A O 1
ATOM 793 N N . ASN A 1 98 ? 14.283 -5.477 -10.502 1.00 89.00 98 ASN A N 1
ATOM 794 C CA . ASN A 1 98 ? 14.635 -6.563 -9.585 1.00 89.00 98 ASN A CA 1
ATOM 795 C C . ASN A 1 98 ? 15.963 -6.313 -8.856 1.00 89.00 98 ASN A C 1
ATOM 797 O O . ASN A 1 98 ? 16.047 -6.572 -7.664 1.00 89.00 98 ASN A O 1
ATOM 801 N N . ALA A 1 99 ? 16.981 -5.779 -9.539 1.00 89.31 99 ALA A N 1
ATOM 802 C CA . ALA A 1 99 ? 18.282 -5.512 -8.923 1.00 89.31 99 ALA A CA 1
ATOM 803 C C . ALA A 1 99 ? 18.226 -4.426 -7.838 1.00 89.31 99 ALA A C 1
ATOM 805 O O . ALA A 1 99 ? 18.981 -4.487 -6.873 1.00 89.31 99 ALA A O 1
ATOM 806 N N . PHE A 1 100 ? 17.354 -3.427 -7.999 1.00 86.81 100 PHE A N 1
ATOM 807 C CA . PHE A 1 100 ? 17.238 -2.321 -7.050 1.00 86.81 100 PHE A CA 1
ATOM 808 C C . PHE A 1 100 ? 16.104 -2.501 -6.037 1.00 86.81 100 PHE A C 1
ATOM 810 O O . PHE A 1 100 ? 16.109 -1.801 -5.029 1.00 86.81 100 PHE A O 1
ATOM 817 N N . ARG A 1 101 ? 15.155 -3.421 -6.258 1.00 82.62 101 ARG A N 1
ATOM 818 C CA . ARG A 1 101 ? 13.947 -3.580 -5.429 1.00 82.62 101 ARG A CA 1
ATOM 819 C C . ARG A 1 101 ? 14.269 -3.727 -3.945 1.00 82.62 101 ARG A C 1
ATOM 821 O O . ARG A 1 101 ? 13.782 -2.928 -3.151 1.00 82.62 101 ARG A O 1
ATOM 828 N N . ASP A 1 102 ? 15.151 -4.650 -3.577 1.00 74.88 102 ASP A N 1
ATOM 829 C CA . ASP A 1 102 ? 15.492 -4.880 -2.165 1.00 74.88 102 ASP A CA 1
ATOM 830 C C . ASP A 1 102 ? 16.275 -3.716 -1.551 1.00 74.88 102 ASP A C 1
ATOM 832 O O . ASP A 1 102 ? 16.163 -3.444 -0.362 1.00 74.88 102 ASP A O 1
ATOM 836 N N . MET A 1 103 ? 17.005 -2.959 -2.374 1.00 81.12 103 MET A N 1
ATOM 837 C CA . MET A 1 103 ? 17.730 -1.766 -1.934 1.00 81.12 103 MET A CA 1
ATOM 838 C C . MET A 1 103 ? 16.819 -0.545 -1.739 1.00 81.12 103 MET A C 1
ATOM 840 O O . MET A 1 103 ? 17.243 0.431 -1.122 1.00 81.12 103 MET A O 1
ATOM 844 N N . THR A 1 104 ? 15.595 -0.551 -2.286 1.00 74.56 104 THR A N 1
ATOM 845 C CA . THR A 1 104 ? 14.652 0.574 -2.131 1.00 74.56 104 THR A CA 1
ATOM 846 C C . THR A 1 104 ? 13.918 0.587 -0.800 1.00 74.56 104 THR A C 1
ATOM 848 O O . THR A 1 104 ? 13.393 1.631 -0.411 1.00 74.56 104 THR A O 1
ATOM 851 N N . PHE A 1 105 ? 13.910 -0.535 -0.086 1.00 72.31 105 PHE A N 1
ATOM 852 C CA . PHE A 1 105 ? 13.293 -0.640 1.226 1.00 72.31 105 PHE A CA 1
ATOM 853 C C . PHE A 1 105 ? 14.367 -0.675 2.308 1.00 72.31 105 PHE A C 1
ATOM 855 O O . PHE A 1 105 ? 15.452 -1.217 2.131 1.00 72.31 105 PHE A O 1
ATOM 862 N N . THR A 1 106 ? 14.069 -0.057 3.443 1.00 72.31 106 THR A N 1
ATOM 863 C CA . THR A 1 106 ? 14.898 -0.155 4.642 1.00 72.31 106 THR A CA 1
ATOM 864 C C . THR A 1 106 ? 14.019 -0.741 5.725 1.00 72.31 106 THR A C 1
ATOM 866 O O . THR A 1 106 ? 13.075 -0.078 6.155 1.00 72.31 106 THR A O 1
ATOM 869 N N . GLU A 1 107 ? 14.308 -1.971 6.141 1.00 71.31 107 GLU A N 1
ATOM 870 C CA . GLU A 1 107 ? 13.692 -2.531 7.341 1.00 71.31 107 GLU A CA 1
ATOM 871 C C . GLU A 1 107 ? 14.086 -1.672 8.542 1.00 71.31 107 GLU A C 1
ATOM 873 O O . GLU A 1 107 ? 15.240 -1.258 8.696 1.00 71.31 107 GLU A O 1
ATOM 878 N N . ARG A 1 108 ? 13.094 -1.336 9.361 1.00 74.12 108 ARG A N 1
ATOM 879 C CA . ARG A 1 108 ? 13.268 -0.567 10.588 1.00 74.12 108 ARG A CA 1
ATOM 880 C C . ARG A 1 108 ? 12.395 -1.190 11.654 1.00 74.12 108 ARG A C 1
ATOM 882 O O . ARG A 1 108 ? 11.266 -1.580 11.369 1.00 74.12 108 ARG A O 1
ATOM 889 N N . GLU A 1 109 ? 12.909 -1.223 12.873 1.00 80.62 109 GLU A N 1
ATOM 890 C CA . GLU A 1 109 ? 12.095 -1.568 14.029 1.00 80.62 109 GLU A CA 1
ATOM 891 C C . GLU A 1 109 ? 10.955 -0.545 14.178 1.00 80.62 109 GLU A C 1
ATOM 893 O O . GLU A 1 109 ? 11.193 0.659 14.009 1.00 80.62 109 GLU A O 1
ATOM 898 N N . PRO A 1 110 ? 9.716 -0.982 14.468 1.00 74.38 110 PRO A N 1
ATOM 899 C CA . PRO A 1 110 ? 8.610 -0.070 14.709 1.00 74.38 110 PRO A CA 1
ATOM 900 C C . PRO A 1 110 ? 8.916 0.876 15.875 1.00 74.38 110 PRO A C 1
ATOM 902 O O . PRO A 1 110 ? 9.024 0.470 17.031 1.00 74.38 110 PRO A O 1
ATOM 905 N N . GLU A 1 111 ? 9.017 2.169 15.582 1.00 77.94 111 GLU A N 1
ATOM 906 C CA . GLU A 1 111 ? 9.179 3.205 16.599 1.00 77.94 111 GLU A CA 1
ATOM 907 C C . GLU A 1 111 ? 7.823 3.827 16.944 1.00 77.94 111 GLU A C 1
ATOM 909 O O . GLU A 1 111 ? 7.071 4.266 16.066 1.00 77.94 111 GLU A O 1
ATOM 914 N N . ARG A 1 112 ? 7.514 3.934 18.241 1.00 79.25 112 ARG A N 1
ATOM 915 C CA . ARG A 1 112 ? 6.340 4.683 18.703 1.00 79.25 112 ARG A CA 1
ATOM 916 C C . ARG A 1 112 ? 6.571 6.177 18.471 1.00 79.25 112 ARG A C 1
ATOM 918 O O . ARG A 1 112 ? 7.225 6.834 19.275 1.00 79.25 112 ARG A O 1
ATOM 925 N N . LYS A 1 113 ? 6.005 6.713 17.389 1.00 76.94 113 LYS A N 1
ATOM 926 C CA . LYS A 1 113 ? 6.113 8.142 17.050 1.00 76.94 113 LYS A CA 1
ATOM 927 C C . LYS A 1 113 ? 5.121 9.026 17.796 1.00 76.94 113 LYS A C 1
ATOM 929 O O . LYS A 1 113 ? 5.474 10.134 18.179 1.00 76.94 113 LYS A O 1
ATOM 934 N N . ASP A 1 114 ? 3.892 8.554 17.978 1.00 83.56 114 ASP A N 1
ATOM 935 C CA . ASP A 1 114 ? 2.804 9.357 18.538 1.00 83.56 114 ASP A CA 1
ATOM 936 C C . ASP A 1 114 ? 1.734 8.470 19.203 1.00 83.56 114 ASP A C 1
ATOM 938 O O . ASP A 1 114 ? 1.868 7.244 19.268 1.00 83.56 114 ASP A O 1
ATOM 942 N N . THR A 1 115 ? 0.683 9.082 19.744 1.00 88.69 115 THR A N 1
ATOM 943 C CA . THR A 1 115 ? -0.487 8.414 20.318 1.00 88.69 115 THR A CA 1
ATOM 944 C C . THR A 1 115 ? -1.765 9.020 19.755 1.00 88.69 115 THR A C 1
ATOM 946 O O . THR A 1 115 ? -1.985 10.223 19.851 1.00 88.69 115 THR A O 1
ATOM 949 N N . ILE A 1 116 ? -2.653 8.175 19.237 1.00 90.56 116 ILE A N 1
ATOM 950 C CA . ILE A 1 116 ? -3.977 8.597 18.774 1.00 90.56 116 ILE A CA 1
ATOM 951 C C . ILE A 1 116 ? -4.956 8.469 19.941 1.00 90.56 116 ILE A C 1
ATOM 953 O O . ILE A 1 116 ? -5.171 7.376 20.467 1.00 90.56 116 ILE A O 1
ATOM 957 N N . LYS A 1 117 ? -5.568 9.583 20.349 1.00 93.00 117 LYS A N 1
ATOM 958 C CA . LYS A 1 117 ? -6.703 9.563 21.275 1.00 93.00 117 LYS A CA 1
ATOM 959 C C . LYS A 1 117 ? -7.988 9.369 20.487 1.00 93.00 117 LYS A C 1
ATOM 961 O O . LYS A 1 117 ? -8.396 10.250 19.737 1.00 93.00 117 LYS A O 1
ATOM 966 N N . LEU A 1 118 ? -8.661 8.240 20.697 1.00 92.25 118 LEU A N 1
ATOM 967 C CA . LEU A 1 118 ? -9.925 7.947 20.015 1.00 92.25 118 LEU A CA 1
ATOM 968 C C . LEU A 1 118 ? -11.013 8.996 20.311 1.00 92.25 118 LEU A C 1
ATOM 970 O O . LEU A 1 118 ? -11.826 9.274 19.434 1.00 92.25 118 LEU A O 1
ATOM 974 N N . SER A 1 119 ? -10.977 9.632 21.489 1.00 92.25 119 SER A N 1
ATOM 975 C CA . SER A 1 119 ? -11.877 10.732 21.878 1.00 92.25 119 SER A CA 1
ATOM 976 C C . SER A 1 119 ? -11.783 11.957 20.972 1.00 92.25 119 SER A C 1
ATOM 978 O O . SER A 1 119 ? -12.740 12.718 20.872 1.00 92.25 119 SER A O 1
ATOM 980 N N . ASP A 1 120 ? -10.638 12.152 20.318 1.00 93.19 120 ASP A N 1
ATOM 981 C CA . ASP A 1 120 ? -10.372 13.325 19.484 1.00 93.19 120 ASP A CA 1
ATOM 982 C C . ASP A 1 120 ? -10.810 13.082 18.025 1.00 93.19 120 ASP A C 1
ATOM 984 O O . ASP A 1 120 ? -10.696 13.962 17.164 1.00 93.19 120 ASP A O 1
ATOM 988 N N . THR A 1 121 ? -11.345 11.888 17.735 1.00 93.06 121 THR A N 1
ATOM 989 C CA . THR A 1 121 ? -11.893 11.537 16.424 1.00 93.06 121 THR A CA 1
ATOM 990 C C . THR A 1 121 ? -13.101 12.418 16.128 1.00 93.06 121 THR A C 1
ATOM 992 O O . THR A 1 121 ? -14.136 12.345 16.789 1.00 93.06 121 THR A O 1
ATOM 995 N N . ARG A 1 122 ? -12.987 13.258 15.095 1.00 92.50 122 ARG A N 1
ATOM 996 C CA . ARG A 1 122 ? -14.102 14.103 14.654 1.00 92.50 122 ARG A CA 1
ATOM 997 C C . ARG A 1 122 ? -15.256 13.241 14.132 1.00 92.50 122 ARG A C 1
ATOM 999 O O . ARG A 1 122 ? -14.981 12.257 13.442 1.00 92.50 122 ARG A O 1
ATOM 1006 N N . PRO A 1 123 ? -16.520 13.654 14.345 1.00 92.31 123 PRO A N 1
ATOM 1007 C CA . PRO A 1 123 ? -17.667 12.996 13.735 1.00 92.31 123 PRO A CA 1
ATOM 1008 C C . PRO A 1 123 ? -17.489 12.829 12.223 1.00 92.31 123 PRO A C 1
ATOM 1010 O O . PRO A 1 123 ? -16.999 13.729 11.532 1.00 92.31 123 PRO A O 1
ATOM 1013 N N . PHE A 1 124 ? -17.892 11.672 11.709 1.00 93.00 124 PHE A N 1
ATOM 1014 C CA . PHE A 1 124 ? -17.809 11.333 10.295 1.00 93.00 124 PHE A CA 1
ATOM 1015 C C . PHE A 1 124 ? -19.075 10.608 9.842 1.00 93.00 124 PHE A C 1
ATOM 1017 O O . PHE A 1 124 ? -19.820 10.058 10.648 1.00 93.00 124 PHE A O 1
ATOM 1024 N N . VAL A 1 125 ? -19.331 10.639 8.535 1.00 93.62 125 VAL A N 1
ATOM 1025 C CA . VAL A 1 125 ? -20.480 9.962 7.927 1.00 93.62 125 VAL A CA 1
ATOM 1026 C C . VAL A 1 125 ? -20.126 8.500 7.671 1.00 93.62 125 VAL A C 1
ATOM 1028 O O . VAL A 1 125 ? -19.043 8.210 7.160 1.00 93.62 125 VAL A O 1
ATOM 1031 N N . TRP A 1 126 ? -21.057 7.597 7.974 1.00 95.00 126 TRP A N 1
ATOM 1032 C CA . TRP A 1 126 ? -20.974 6.180 7.636 1.00 95.00 126 TRP A CA 1
ATOM 1033 C C . TRP A 1 126 ? -22.228 5.772 6.864 1.00 95.00 126 TRP A C 1
ATOM 1035 O O . TRP A 1 126 ? -23.339 6.063 7.298 1.00 95.00 126 TRP A O 1
ATOM 1045 N N . SER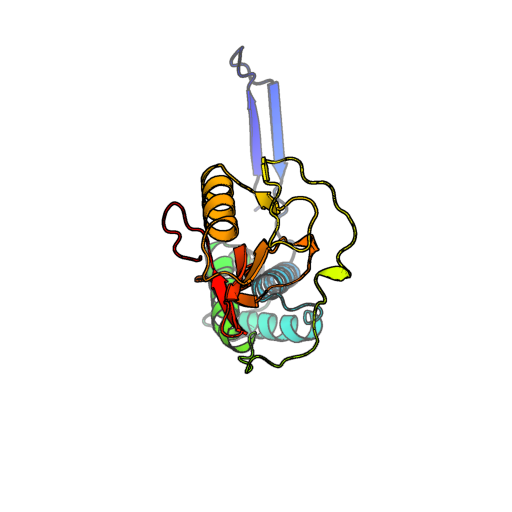 A 1 127 ? -22.057 5.153 5.696 1.00 94.44 127 SER A N 1
ATOM 1046 C CA . SER A 1 127 ? -23.164 4.782 4.799 1.00 94.44 127 SER A CA 1
ATOM 1047 C C . SER A 1 127 ? -23.585 3.316 4.904 1.00 94.44 127 SER A C 1
ATOM 1049 O O . SER A 1 127 ? -24.534 2.912 4.234 1.00 94.44 127 SER A O 1
ATOM 1051 N N . LYS A 1 128 ? -22.863 2.515 5.694 1.00 95.25 128 LYS A N 1
ATOM 1052 C CA . LYS A 1 128 ? -23.130 1.086 5.886 1.00 95.25 128 LYS A CA 1
ATOM 1053 C C . LYS A 1 128 ? -23.825 0.842 7.230 1.00 95.25 128 LYS A C 1
ATOM 1055 O O . LYS A 1 128 ? -24.408 1.754 7.815 1.00 95.25 128 LYS A O 1
ATOM 1060 N N . LEU A 1 129 ? -23.774 -0.400 7.700 1.00 96.62 129 LEU A N 1
ATOM 1061 C CA . LEU A 1 129 ? -24.379 -0.832 8.950 1.00 96.62 129 LEU A CA 1
ATOM 1062 C C . LEU A 1 129 ? -23.691 -0.181 10.150 1.00 96.62 129 LEU A C 1
ATOM 1064 O O . LEU A 1 129 ? -22.510 0.175 10.107 1.00 96.62 129 LEU A O 1
ATOM 1068 N N . VAL A 1 130 ? -24.452 -0.034 11.227 1.00 97.12 130 VAL A N 1
ATOM 1069 C CA . VAL A 1 130 ? -23.977 0.499 12.500 1.00 97.12 130 VAL A CA 1
ATOM 1070 C C . VAL A 1 130 ? -24.596 -0.273 13.656 1.00 97.12 130 VAL A C 1
ATOM 1072 O O . VAL A 1 130 ? -25.722 -0.758 13.543 1.00 97.12 130 VAL A O 1
ATOM 1075 N N . TYR A 1 131 ? -23.885 -0.341 14.780 1.00 97.19 131 TYR A N 1
ATOM 1076 C CA . TYR A 1 131 ? -24.397 -0.926 16.016 1.00 97.19 131 TYR A CA 1
ATOM 1077 C C . TYR A 1 131 ? -24.176 0.021 17.209 1.00 97.19 131 TYR A C 1
ATOM 1079 O O . TYR A 1 131 ? -23.057 0.504 17.392 1.00 97.19 131 TYR A O 1
ATOM 1087 N N . PRO A 1 132 ? -25.210 0.329 18.013 1.00 96.25 132 PRO A N 1
ATOM 1088 C CA . PRO A 1 132 ? -25.042 1.098 19.243 1.00 96.25 132 PRO A CA 1
ATOM 1089 C C . PRO A 1 132 ? -24.440 0.205 20.336 1.00 96.25 132 PRO A C 1
ATOM 1091 O O . PRO A 1 132 ? -25.093 -0.732 20.786 1.00 96.25 132 PRO A O 1
ATOM 1094 N N . ALA A 1 133 ? -23.214 0.502 20.765 1.00 94.69 133 ALA A N 1
ATOM 1095 C CA . ALA A 1 133 ? -22.510 -0.244 21.810 1.00 94.69 133 ALA A CA 1
ATOM 1096 C C . ALA A 1 133 ? -22.279 0.628 23.046 1.00 94.69 133 ALA A C 1
ATOM 1098 O O . ALA A 1 133 ? -21.976 1.814 22.919 1.00 94.69 133 ALA A O 1
ATOM 1099 N N . ASN A 1 134 ? -22.365 0.035 24.236 1.00 93.88 134 ASN A N 1
ATOM 1100 C CA . ASN A 1 134 ? -22.113 0.744 25.495 1.00 93.88 134 ASN A CA 1
ATOM 1101 C C . ASN A 1 134 ? -20.623 0.793 25.845 1.00 93.88 134 ASN A C 1
ATOM 1103 O O . ASN A 1 134 ? -20.181 1.699 26.551 1.00 93.88 134 ASN A O 1
ATOM 1107 N N . ARG A 1 135 ? -19.845 -0.179 25.356 1.00 93.69 135 ARG A N 1
ATOM 1108 C CA . ARG A 1 135 ? -18.404 -0.306 25.630 1.00 93.69 135 ARG A CA 1
ATOM 1109 C C . ARG A 1 135 ? -17.520 0.305 24.540 1.00 93.69 135 ARG A C 1
ATOM 1111 O O . ARG A 1 135 ? -16.303 0.116 24.552 1.00 93.69 135 ARG A O 1
ATOM 1118 N N . CYS A 1 136 ? -18.112 1.051 23.606 1.00 94.38 136 CYS A N 1
ATOM 1119 C CA . CYS A 1 136 ? -17.392 1.813 22.593 1.00 94.38 136 CYS A CA 1
ATOM 1120 C C . CYS A 1 136 ? -17.438 3.313 22.894 1.00 94.38 136 CYS A C 1
ATOM 1122 O O . CYS A 1 136 ? -18.434 3.838 23.381 1.00 94.38 136 CYS A O 1
ATOM 1124 N N . ILE A 1 137 ? -16.356 4.025 22.572 1.00 91.94 137 ILE A N 1
ATOM 1125 C CA . ILE A 1 137 ? -16.276 5.483 22.747 1.00 91.94 137 ILE A CA 1
ATOM 1126 C C . ILE A 1 137 ? -17.150 6.258 21.748 1.00 91.94 137 ILE A C 1
ATOM 1128 O O . ILE A 1 137 ? -17.472 7.424 21.972 1.00 91.94 137 ILE A O 1
ATOM 1132 N N . PHE A 1 138 ? -17.518 5.631 20.631 1.00 93.00 138 PHE A N 1
ATOM 1133 C CA . PHE A 1 138 ? -18.376 6.237 19.622 1.00 93.00 138 PHE A CA 1
ATOM 1134 C C . PHE A 1 138 ? -19.849 5.979 19.925 1.00 93.00 138 PHE A C 1
ATOM 1136 O O . PHE A 1 138 ? -20.216 4.947 20.474 1.00 93.00 138 PHE A O 1
ATOM 1143 N N . ASN A 1 139 ? -20.709 6.903 19.494 1.00 91.12 139 ASN A N 1
ATOM 1144 C CA . ASN A 1 139 ? -22.162 6.756 19.604 1.00 91.12 139 ASN A CA 1
ATOM 1145 C C . ASN A 1 139 ? -22.699 5.548 18.818 1.00 91.12 139 ASN A C 1
ATOM 1147 O O . ASN A 1 139 ? -23.727 4.987 19.183 1.00 91.12 139 ASN A O 1
ATOM 1151 N N . TYR A 1 140 ? -22.005 5.169 17.744 1.00 95.44 140 TYR A N 1
ATOM 1152 C CA . TYR A 1 140 ? -22.255 3.958 16.980 1.00 95.44 140 TYR A CA 1
ATOM 1153 C C . TYR A 1 140 ? -20.937 3.361 16.496 1.00 95.44 140 TYR A C 1
ATOM 1155 O O . TYR A 1 140 ? -20.040 4.085 16.059 1.00 95.44 140 TYR A O 1
ATOM 1163 N N . VAL A 1 141 ? -20.855 2.034 16.509 1.00 96.75 141 VAL A N 1
ATOM 1164 C CA . VAL A 1 141 ? -19.756 1.279 15.912 1.00 96.75 141 VAL A CA 1
ATOM 1165 C C . VAL A 1 141 ? -20.044 1.115 14.416 1.00 96.75 141 VAL A C 1
ATOM 1167 O O . VAL A 1 141 ? -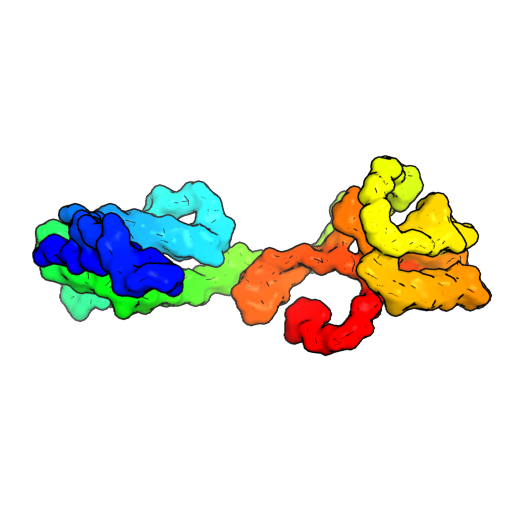21.070 0.522 14.067 1.00 96.75 141 VAL A O 1
ATOM 1170 N N . PRO A 1 142 ? -19.194 1.641 13.516 1.00 96.06 142 PRO A N 1
ATOM 1171 C CA . PRO A 1 142 ? -19.347 1.423 12.080 1.00 96.06 142 PRO A CA 1
ATOM 1172 C C . PRO A 1 142 ? -19.093 -0.049 11.750 1.00 96.06 142 PRO A C 1
ATOM 1174 O O . PRO A 1 142 ? -18.112 -0.598 12.218 1.00 96.06 142 PRO A O 1
ATOM 1177 N N . CYS A 1 143 ? -19.931 -0.693 10.942 1.00 95.81 143 CYS A N 1
ATOM 1178 C CA . CYS A 1 143 ? -19.740 -2.082 10.507 1.00 95.81 143 CYS A CA 1
ATOM 1179 C C . CYS A 1 143 ? -19.772 -2.160 8.973 1.00 95.81 143 CYS A C 1
ATOM 1181 O O . CYS A 1 143 ? -20.568 -1.473 8.322 1.00 95.81 143 CYS A O 1
ATOM 1183 N N . ASP A 1 144 ? -18.899 -2.971 8.379 1.00 93.81 144 ASP A N 1
ATOM 1184 C CA . ASP A 1 144 ? -18.787 -3.147 6.929 1.00 93.81 144 ASP A CA 1
ATOM 1185 C C . ASP A 1 144 ? -19.726 -4.228 6.380 1.00 93.81 144 ASP A C 1
ATOM 1187 O O . ASP A 1 144 ? -20.082 -4.172 5.199 1.00 93.81 144 ASP A O 1
ATOM 1191 N N . ASN A 1 145 ? -20.136 -5.184 7.215 1.00 93.44 145 ASN A N 1
ATOM 1192 C CA . ASN A 1 145 ? -20.987 -6.322 6.866 1.00 93.44 145 ASN A CA 1
ATOM 1193 C C . ASN A 1 145 ? -21.744 -6.848 8.108 1.00 93.44 145 ASN A C 1
ATOM 1195 O O . ASN A 1 145 ? -21.500 -6.394 9.226 1.00 93.44 145 ASN A O 1
ATOM 1199 N N . ASP A 1 146 ? -22.664 -7.799 7.913 1.00 95.38 146 ASP A N 1
ATOM 1200 C CA . ASP A 1 146 ? -23.465 -8.384 9.003 1.00 95.38 146 ASP A CA 1
ATOM 1201 C C . ASP A 1 146 ? -22.616 -9.161 10.023 1.00 95.38 146 ASP A C 1
ATOM 1203 O O . ASP A 1 146 ? -22.920 -9.151 11.214 1.00 95.38 146 ASP A O 1
ATOM 1207 N N . PHE A 1 147 ? -21.517 -9.785 9.582 1.00 94.69 147 PHE A N 1
ATOM 1208 C CA . PHE A 1 147 ? -20.617 -10.518 10.474 1.00 94.69 147 PHE A CA 1
ATOM 1209 C C . PHE A 1 147 ? -19.983 -9.590 11.513 1.00 94.69 147 PHE A C 1
ATOM 1211 O O . PHE A 1 147 ? -19.968 -9.908 12.697 1.00 94.69 147 PHE A O 1
ATOM 1218 N N . GLU A 1 148 ? -19.532 -8.408 11.105 1.00 95.88 148 GLU A N 1
ATOM 1219 C CA . GLU A 1 148 ? -19.002 -7.417 12.039 1.00 95.88 148 GLU A CA 1
ATOM 1220 C C . GLU A 1 148 ? -20.066 -6.827 12.964 1.00 95.88 148 GLU A C 1
ATOM 1222 O O . GLU A 1 148 ? -19.753 -6.473 14.102 1.00 95.88 148 GLU A O 1
ATOM 1227 N N . VAL A 1 149 ? -21.321 -6.728 12.513 1.00 97.06 149 VAL A N 1
ATOM 1228 C CA . VAL A 1 149 ? -22.432 -6.331 13.390 1.00 97.06 149 VAL A CA 1
ATOM 1229 C C . VAL A 1 149 ? -22.598 -7.357 14.508 1.00 97.06 149 VAL A C 1
ATOM 1231 O O . VAL A 1 149 ? -22.702 -6.984 15.678 1.00 97.06 149 VAL A O 1
ATOM 1234 N N . ASP A 1 150 ? -22.594 -8.645 14.173 1.00 96.69 150 ASP A N 1
ATOM 1235 C CA . ASP A 1 150 ? -22.713 -9.717 15.160 1.00 96.69 150 ASP A CA 1
ATOM 1236 C C . ASP A 1 150 ? -21.469 -9.834 16.047 1.00 96.69 150 ASP A C 1
ATOM 1238 O O . ASP A 1 150 ? -21.588 -10.030 17.257 1.00 96.69 150 ASP A O 1
ATOM 1242 N N . PHE A 1 151 ? -20.280 -9.611 15.488 1.00 96.62 151 PHE A N 1
ATOM 1243 C CA . PHE A 1 151 ? -19.043 -9.549 16.259 1.00 96.62 151 PHE A CA 1
ATOM 1244 C C . PHE A 1 151 ? -19.036 -8.368 17.241 1.00 96.62 151 PHE A C 1
ATOM 1246 O O . PHE A 1 151 ? -18.649 -8.511 18.399 1.00 96.62 151 PHE A O 1
ATOM 1253 N N . THR A 1 152 ? -19.552 -7.213 16.824 1.00 97.25 152 THR A N 1
ATOM 1254 C CA . THR A 1 152 ? -19.708 -6.045 17.697 1.00 97.25 152 THR A CA 1
ATOM 1255 C C . THR A 1 152 ? -20.687 -6.325 18.839 1.00 97.25 152 THR A C 1
ATOM 1257 O O . THR A 1 152 ? -20.400 -5.981 19.986 1.00 97.25 152 THR A O 1
ATOM 1260 N N . LYS A 1 153 ? -21.822 -6.985 18.559 1.00 96.81 153 LYS A N 1
ATOM 1261 C CA . LYS A 1 153 ? -22.767 -7.429 19.603 1.00 96.81 153 LYS A CA 1
ATOM 1262 C C . LYS A 1 153 ? -22.096 -8.356 20.610 1.00 96.81 153 LYS A C 1
ATOM 1264 O O . LYS A 1 153 ? -22.341 -8.231 21.805 1.00 96.81 153 LYS A O 1
ATOM 1269 N N . PHE A 1 154 ? -21.266 -9.278 20.123 1.00 96.25 154 PHE A N 1
ATOM 1270 C CA . PHE A 1 154 ? -20.499 -10.178 20.973 1.00 96.25 154 PHE A CA 1
ATOM 1271 C C . PHE A 1 154 ? -19.569 -9.391 21.906 1.00 96.25 154 PHE A C 1
ATOM 1273 O O . PHE A 1 154 ? -19.680 -9.549 23.119 1.00 96.25 154 PHE A O 1
ATOM 1280 N N . LEU A 1 155 ? -18.744 -8.483 21.370 1.00 96.06 155 LEU A N 1
ATOM 1281 C CA . LEU A 1 155 ? -17.823 -7.665 22.173 1.00 96.06 155 LEU A CA 1
ATOM 1282 C C . LEU A 1 155 ? -18.535 -6.794 23.221 1.00 96.06 155 LEU A C 1
ATOM 1284 O O . LEU A 1 155 ? -18.005 -6.589 24.308 1.00 96.06 155 LEU A O 1
ATOM 1288 N N . ASP A 1 156 ? -19.728 -6.280 22.919 1.00 96.06 156 ASP A N 1
ATOM 1289 C CA . ASP A 1 156 ? -20.494 -5.453 23.863 1.00 96.06 156 ASP A CA 1
ATOM 1290 C C . ASP A 1 156 ? -21.166 -6.280 24.980 1.00 96.06 156 ASP A C 1
ATOM 1292 O O . ASP A 1 156 ? -21.463 -5.754 26.058 1.00 96.06 156 ASP A O 1
ATOM 1296 N N . GLY A 1 157 ? -21.403 -7.574 24.733 1.00 94.38 157 GLY A N 1
ATOM 1297 C CA . GLY A 1 157 ? -22.144 -8.470 25.623 1.00 94.38 157 GLY A CA 1
ATOM 1298 C C . GLY A 1 157 ? -21.295 -9.315 26.577 1.00 94.38 157 GLY A C 1
ATOM 1299 O O . GLY A 1 157 ? -21.814 -9.754 27.602 1.00 94.38 157 GLY A O 1
ATOM 1300 N N . VAL A 1 158 ? -20.019 -9.552 26.273 1.00 93.81 158 VAL A N 1
ATOM 1301 C CA . VAL A 1 158 ? -19.137 -10.398 27.099 1.00 93.81 158 VAL A CA 1
ATOM 1302 C C . VAL A 1 158 ? -18.514 -9.624 28.261 1.00 93.81 158 VAL A C 1
ATOM 1304 O O . VAL A 1 158 ? -18.211 -8.443 28.140 1.00 93.81 158 VAL A O 1
ATOM 1307 N N . GLU A 1 159 ? -18.347 -10.251 29.425 1.00 91.38 159 GLU A N 1
ATOM 1308 C CA . GLU A 1 159 ? -17.883 -9.566 30.648 1.00 91.38 159 GLU A CA 1
ATOM 1309 C C . GLU A 1 159 ? -16.389 -9.215 30.631 1.00 91.38 159 GLU A C 1
ATOM 1311 O O . GLU A 1 159 ? -15.998 -8.208 31.214 1.00 91.38 159 GLU A O 1
ATOM 1316 N N . ASP A 1 160 ? -15.578 -9.991 29.916 1.00 92.00 160 ASP A N 1
ATOM 1317 C CA . ASP A 1 160 ? -14.121 -9.850 29.819 1.00 92.00 160 ASP A CA 1
ATOM 1318 C C . ASP A 1 160 ? -13.666 -8.658 28.956 1.00 92.00 160 ASP A C 1
ATOM 1320 O O . ASP A 1 160 ? -12.523 -8.212 29.054 1.00 92.00 160 ASP A O 1
ATOM 1324 N N . VAL A 1 161 ? -14.549 -8.081 28.139 1.00 94.56 161 VAL A N 1
ATOM 1325 C CA . VAL A 1 161 ? -14.244 -6.899 27.318 1.00 94.56 161 VAL A CA 1
ATOM 1326 C C . VAL A 1 161 ? -14.511 -5.612 28.098 1.00 94.56 161 VAL A C 1
ATOM 1328 O O . VAL A 1 161 ? -15.650 -5.192 28.253 1.00 94.56 161 VAL A O 1
ATOM 1331 N N . GLY A 1 162 ? -13.470 -4.910 28.539 1.00 93.56 162 GLY A N 1
ATOM 1332 C CA . GLY A 1 162 ? -13.618 -3.617 29.216 1.00 93.56 162 GLY A CA 1
ATOM 1333 C C . GLY A 1 162 ? -14.077 -2.496 28.276 1.00 93.56 162 GLY A C 1
ATOM 1334 O O . GLY A 1 162 ? -15.011 -1.756 28.584 1.00 93.56 162 GLY A O 1
ATOM 1335 N N . ALA A 1 163 ? -13.427 -2.371 27.118 1.00 94.75 163 ALA A N 1
ATOM 1336 C CA . ALA A 1 163 ? -13.774 -1.397 26.085 1.00 94.75 163 ALA A CA 1
ATOM 1337 C C . ALA A 1 163 ? -13.292 -1.860 24.710 1.00 94.75 163 ALA A C 1
ATOM 1339 O O . ALA A 1 163 ? -12.310 -2.596 24.601 1.00 94.75 163 ALA A O 1
ATOM 1340 N N . PHE A 1 164 ? -13.931 -1.379 23.647 1.00 96.06 164 PHE A N 1
ATOM 1341 C CA . PHE A 1 164 ? -13.487 -1.665 22.289 1.00 96.06 164 PHE A CA 1
ATOM 1342 C C . PHE A 1 164 ? -13.762 -0.521 21.314 1.00 96.06 164 PHE A C 1
ATOM 1344 O O . PHE A 1 164 ? -14.542 0.398 21.569 1.00 96.06 164 PHE A O 1
ATOM 1351 N N . CYS A 1 165 ? -13.099 -0.567 20.167 1.00 95.69 165 CYS A N 1
ATOM 1352 C CA . CYS A 1 165 ? -13.293 0.381 19.084 1.00 95.69 165 CYS A CA 1
ATOM 1353 C C . CYS A 1 165 ? -13.040 -0.312 17.751 1.00 95.69 165 CYS A C 1
ATOM 1355 O O . CYS A 1 165 ? -12.012 -0.974 17.600 1.00 95.69 165 CYS A O 1
ATOM 1357 N N . LYS A 1 166 ? -13.938 -0.118 16.780 1.00 95.12 166 LYS A N 1
ATOM 1358 C CA . LYS A 1 166 ? -13.608 -0.439 15.395 1.00 95.12 166 LYS A CA 1
ATOM 1359 C C . LYS A 1 166 ? -12.711 0.656 14.829 1.00 95.12 166 LYS A C 1
ATOM 1361 O O . LYS A 1 166 ? -13.065 1.839 14.857 1.00 95.12 166 LYS A O 1
ATOM 1366 N N . ILE A 1 167 ? -11.567 0.266 14.292 1.00 94.81 167 ILE A N 1
ATOM 1367 C CA . ILE A 1 167 ? -10.687 1.174 13.584 1.00 94.81 167 ILE A CA 1
ATOM 1368 C C . ILE A 1 167 ? -11.208 1.347 12.161 1.00 94.81 167 ILE A C 1
ATOM 1370 O O . ILE A 1 167 ? -11.486 0.404 11.431 1.00 94.81 167 ILE A O 1
ATOM 1374 N N . VAL A 1 168 ? -11.342 2.603 11.761 1.00 92.06 168 VAL A N 1
ATOM 1375 C CA . VAL A 1 168 ? -11.654 2.987 10.388 1.00 92.06 168 VAL A CA 1
ATOM 1376 C C . VAL A 1 168 ? -10.525 3.865 9.859 1.00 92.06 168 VAL A C 1
ATOM 1378 O O . VAL A 1 168 ? -9.904 4.588 10.646 1.00 92.06 168 VAL A O 1
ATOM 1381 N N . PRO A 1 169 ? -10.288 3.915 8.534 1.00 90.06 169 PRO A N 1
ATOM 1382 C CA . PRO A 1 169 ? -9.218 4.732 7.958 1.00 90.06 169 PRO A CA 1
ATOM 1383 C C . PRO A 1 169 ? -9.250 6.205 8.388 1.00 90.06 169 PRO A C 1
ATOM 1385 O O . PRO A 1 169 ? -8.213 6.859 8.461 1.00 90.06 169 PRO A O 1
ATOM 1388 N N . LYS A 1 170 ? -10.436 6.726 8.736 1.00 89.69 170 LYS A N 1
ATOM 1389 C CA . LYS A 1 170 ? -10.629 8.091 9.244 1.00 89.69 170 LYS A CA 1
ATOM 1390 C C . LYS A 1 170 ? -9.883 8.379 10.554 1.00 89.69 170 LYS A C 1
ATOM 1392 O O . LYS A 1 170 ? -9.536 9.535 10.784 1.00 89.69 170 LYS A O 1
ATOM 1397 N N . ILE A 1 171 ? -9.648 7.361 11.382 1.00 92.38 171 ILE A N 1
ATOM 1398 C CA . ILE A 1 171 ? -8.907 7.461 12.651 1.00 92.38 171 ILE A CA 1
ATOM 1399 C C . ILE A 1 171 ? -7.401 7.589 12.389 1.00 92.38 171 ILE A C 1
ATOM 1401 O O . ILE A 1 171 ? -6.687 8.194 13.182 1.00 92.38 171 ILE A O 1
ATOM 1405 N N . GLY A 1 172 ? -6.916 7.064 11.259 1.00 89.81 172 GLY A N 1
ATOM 1406 C CA . GLY A 1 172 ? -5.508 7.153 10.872 1.00 89.81 172 GLY A CA 1
ATOM 1407 C C . GLY A 1 172 ? -4.585 6.183 11.612 1.00 89.81 172 GLY A C 1
ATOM 1408 O O . GLY A 1 172 ? -3.374 6.363 11.565 1.00 89.81 172 GLY A O 1
ATOM 1409 N N . PHE A 1 173 ? -5.131 5.161 12.277 1.00 90.19 173 PHE A N 1
ATOM 1410 C CA . PHE A 1 173 ? -4.339 4.071 12.845 1.00 90.19 173 PHE A CA 1
ATOM 1411 C C . PHE A 1 173 ? -4.132 2.976 11.795 1.00 90.19 173 PHE A C 1
ATOM 1413 O O . PHE A 1 173 ? -5.103 2.394 11.316 1.00 90.19 173 PHE A O 1
ATOM 1420 N N . PHE A 1 174 ? -2.878 2.724 11.427 1.00 90.31 174 PHE A N 1
ATOM 1421 C CA . PHE A 1 174 ? -2.486 1.688 10.476 1.00 90.31 174 PHE A CA 1
ATOM 1422 C C . PHE A 1 174 ? -1.073 1.190 10.772 1.00 90.31 174 PHE A C 1
ATOM 1424 O O . PHE A 1 174 ? -0.288 1.866 11.440 1.00 90.31 174 PHE A O 1
ATOM 1431 N N . VAL A 1 175 ? -0.746 0.025 10.225 1.00 86.50 175 VAL A N 1
ATOM 1432 C CA . VAL A 1 175 ? 0.602 -0.544 10.220 1.00 86.50 175 VAL A CA 1
ATOM 1433 C C . VAL A 1 175 ? 1.087 -0.608 8.778 1.00 86.50 175 VAL A C 1
ATOM 1435 O O . VAL A 1 175 ? 0.373 -1.072 7.890 1.00 86.50 175 VAL A O 1
ATOM 1438 N N . GLU A 1 176 ? 2.290 -0.112 8.521 1.00 86.25 176 GLU A N 1
ATOM 1439 C CA . GLU A 1 176 ? 2.920 -0.247 7.209 1.00 86.25 176 GLU A CA 1
ATOM 1440 C C . GLU A 1 176 ? 3.496 -1.659 7.065 1.00 86.25 176 GLU A C 1
ATOM 1442 O O . GLU A 1 176 ? 4.186 -2.143 7.960 1.00 86.25 176 GLU A O 1
ATOM 1447 N N . TYR A 1 177 ? 3.224 -2.319 5.941 1.00 84.81 177 TYR A N 1
ATOM 1448 C CA . TYR A 1 177 ? 3.768 -3.643 5.644 1.00 84.81 177 TYR A CA 1
ATOM 1449 C C . TYR A 1 177 ? 4.130 -3.781 4.165 1.00 84.81 177 TYR A C 1
ATOM 1451 O O . TYR A 1 177 ? 3.810 -2.923 3.336 1.00 84.81 177 TYR A O 1
ATOM 1459 N N . LYS A 1 178 ? 4.829 -4.868 3.842 1.00 82.00 178 LYS A N 1
ATOM 1460 C CA . LYS A 1 178 ? 5.229 -5.242 2.488 1.00 82.00 178 LYS A CA 1
ATOM 1461 C C . LYS A 1 178 ? 4.322 -6.377 2.001 1.00 82.00 178 LYS A C 1
ATOM 1463 O O . LYS A 1 178 ? 4.273 -7.412 2.657 1.00 82.00 178 LYS A O 1
ATOM 1468 N N . ASP A 1 179 ? 3.603 -6.182 0.894 1.00 83.25 179 ASP A N 1
ATOM 1469 C CA . ASP A 1 179 ? 2.792 -7.261 0.299 1.00 83.25 179 ASP A CA 1
ATOM 1470 C C . ASP A 1 179 ? 3.656 -8.333 -0.388 1.00 83.25 179 ASP A C 1
ATOM 1472 O O . ASP A 1 179 ? 4.866 -8.158 -0.556 1.00 83.25 179 ASP A O 1
ATOM 1476 N N . SER A 1 180 ? 3.037 -9.429 -0.842 1.00 79.69 180 SER A N 1
ATOM 1477 C CA . SER A 1 180 ? 3.715 -10.515 -1.576 1.00 79.69 180 SER A CA 1
ATOM 1478 C C . SER A 1 180 ? 4.451 -10.071 -2.850 1.00 79.69 180 SER A C 1
ATOM 1480 O O . SER A 1 180 ? 5.260 -10.817 -3.406 1.00 79.69 180 SER A O 1
ATOM 1482 N N . LYS A 1 181 ? 4.177 -8.857 -3.339 1.00 74.88 181 LYS A N 1
ATOM 1483 C CA . LYS A 1 181 ? 4.807 -8.237 -4.511 1.00 74.88 181 LYS A CA 1
ATOM 1484 C C . LYS A 1 181 ? 5.759 -7.110 -4.126 1.00 74.88 181 LYS A C 1
ATOM 1486 O O . LYS A 1 181 ? 6.075 -6.272 -4.973 1.00 74.88 181 LYS A O 1
ATOM 1491 N N . ASP A 1 182 ? 6.204 -7.089 -2.875 1.00 71.88 182 ASP A N 1
ATOM 1492 C CA . ASP A 1 182 ? 7.160 -6.134 -2.339 1.00 71.88 182 ASP A CA 1
ATOM 1493 C C . ASP A 1 182 ? 6.685 -4.676 -2.343 1.00 71.88 182 ASP A C 1
ATOM 1495 O O . ASP A 1 182 ? 7.490 -3.747 -2.285 1.00 71.88 182 ASP A O 1
ATOM 1499 N N . ASN A 1 183 ? 5.374 -4.438 -2.413 1.00 77.06 183 ASN A N 1
ATOM 1500 C CA . ASN A 1 183 ? 4.836 -3.088 -2.346 1.00 77.06 183 ASN A CA 1
ATOM 1501 C C . ASN A 1 183 ? 4.579 -2.688 -0.901 1.00 77.06 183 ASN A C 1
ATOM 1503 O O . ASN A 1 183 ? 3.964 -3.435 -0.146 1.00 77.06 183 ASN A O 1
ATOM 1507 N N . LEU A 1 184 ? 4.928 -1.444 -0.568 1.00 80.00 184 LEU A N 1
ATOM 1508 C CA . LEU A 1 184 ? 4.438 -0.813 0.653 1.00 80.00 184 LEU A CA 1
ATOM 1509 C C . LEU A 1 184 ? 2.905 -0.717 0.619 1.00 80.00 184 LEU A C 1
ATOM 1511 O O . LEU A 1 184 ? 2.336 -0.140 -0.320 1.00 80.00 184 LEU A O 1
ATOM 1515 N N . ARG A 1 185 ? 2.270 -1.269 1.649 1.00 85.69 185 ARG A N 1
ATOM 1516 C CA . ARG A 1 185 ? 0.831 -1.263 1.909 1.00 85.69 185 ARG A CA 1
ATOM 1517 C C . ARG A 1 185 ? 0.550 -0.766 3.319 1.00 85.69 185 ARG A C 1
ATOM 1519 O O . ARG A 1 185 ? 1.427 -0.763 4.178 1.00 85.69 185 ARG A O 1
ATOM 1526 N N . LEU A 1 186 ? -0.693 -0.344 3.526 1.00 89.81 186 LEU A N 1
ATOM 1527 C CA . LEU A 1 186 ? -1.210 0.067 4.824 1.00 89.81 186 LEU A CA 1
ATOM 1528 C C . LEU A 1 186 ? -2.219 -0.984 5.281 1.00 89.81 186 LEU A C 1
ATOM 1530 O O . LEU A 1 186 ? -3.208 -1.227 4.589 1.00 89.81 186 LEU A O 1
ATOM 1534 N N . TYR A 1 187 ? -1.948 -1.605 6.419 1.00 89.44 187 TYR A N 1
ATOM 1535 C CA . TYR A 1 187 ? -2.860 -2.499 7.115 1.00 89.44 187 TYR A CA 1
ATOM 1536 C C . TYR A 1 187 ? -3.656 -1.695 8.141 1.00 89.44 187 TYR A C 1
ATOM 1538 O O . TYR A 1 187 ? -3.075 -1.067 9.028 1.00 89.44 187 TYR A O 1
ATOM 1546 N N . TYR A 1 188 ? -4.978 -1.705 8.005 1.00 91.38 188 TYR A N 1
ATOM 1547 C CA . TYR A 1 188 ? -5.903 -1.122 8.969 1.00 91.38 188 TYR A CA 1
ATOM 1548 C C . TYR A 1 188 ? -6.550 -2.284 9.714 1.00 91.38 188 TYR A C 1
ATOM 1550 O O . TYR A 1 188 ? -7.372 -2.956 9.100 1.00 91.38 188 TYR A O 1
ATOM 1558 N N . PRO A 1 189 ? -6.170 -2.551 10.972 1.00 93.12 189 PRO A N 1
ATOM 1559 C CA . PRO A 1 189 ? -6.817 -3.614 11.728 1.00 93.12 189 PRO A CA 1
ATOM 1560 C C . PRO A 1 189 ? -8.293 -3.296 11.936 1.00 93.12 189 PRO A C 1
ATOM 1562 O O . PRO A 1 189 ? -8.631 -2.122 12.055 1.00 93.12 189 PRO A O 1
ATOM 1565 N N . ASP A 1 190 ? -9.150 -4.303 12.061 1.00 94.75 190 ASP A N 1
ATOM 1566 C CA . ASP A 1 190 ? -10.581 -4.043 12.245 1.00 94.75 190 ASP A CA 1
ATOM 1567 C C . ASP A 1 190 ? -10.925 -3.501 13.638 1.00 94.75 190 ASP A C 1
ATOM 1569 O O . ASP A 1 190 ? -11.560 -2.454 13.757 1.00 94.75 190 ASP A O 1
ATOM 1573 N N . PHE A 1 191 ? -10.506 -4.167 14.716 1.00 95.69 191 PHE A N 1
ATOM 1574 C CA . PHE A 1 191 ? -10.884 -3.797 16.083 1.00 95.69 191 PHE A CA 1
ATOM 1575 C C . PHE A 1 191 ? -9.678 -3.682 17.009 1.00 95.69 191 PHE A C 1
ATOM 1577 O O . PHE A 1 191 ? -8.707 -4.432 16.922 1.00 95.69 191 PHE A O 1
ATOM 1584 N N . VAL A 1 192 ? -9.783 -2.764 17.967 1.00 95.38 192 VAL A N 1
ATOM 1585 C CA . VAL A 1 192 ? -8.915 -2.709 19.145 1.00 95.38 192 VAL A CA 1
ATOM 1586 C C . VAL A 1 192 ? -9.777 -2.929 20.377 1.00 95.38 192 VAL A C 1
ATOM 1588 O O . VAL A 1 192 ? -10.787 -2.248 20.561 1.00 95.38 192 VAL A O 1
ATOM 1591 N N . VAL A 1 193 ? -9.367 -3.869 21.220 1.00 95.75 193 VAL A N 1
ATOM 1592 C CA . VAL A 1 193 ? -10.071 -4.263 22.442 1.00 95.75 193 VAL A CA 1
ATOM 1593 C C . VAL A 1 193 ? -9.146 -4.072 23.633 1.00 95.75 193 VAL A C 1
ATOM 1595 O O . VAL A 1 193 ? -7.944 -4.314 23.549 1.00 95.75 193 VAL A O 1
ATOM 1598 N N . THR A 1 194 ? -9.699 -3.612 24.747 1.00 95.31 194 THR A N 1
ATOM 1599 C CA . THR A 1 194 ? -9.046 -3.660 26.054 1.00 95.31 194 THR A CA 1
ATOM 1600 C C . THR A 1 194 ? -9.868 -4.567 26.954 1.00 95.31 194 THR A C 1
ATOM 1602 O O . THR A 1 194 ? -11.070 -4.335 27.096 1.00 95.31 194 THR A O 1
ATOM 1605 N N . ASN A 1 195 ? -9.250 -5.599 27.527 1.00 90.69 195 ASN A N 1
ATOM 1606 C CA . ASN A 1 195 ? -9.940 -6.483 28.466 1.00 90.69 195 ASN A CA 1
ATOM 1607 C C . ASN A 1 195 ? -9.987 -5.888 29.885 1.00 90.69 195 ASN A C 1
ATOM 1609 O O . ASN A 1 195 ? -9.402 -4.837 30.169 1.00 90.69 195 ASN A O 1
ATOM 1613 N N . ASP A 1 196 ? -10.707 -6.558 30.775 1.00 82.38 196 ASP A N 1
ATOM 1614 C CA . ASP A 1 196 ? -10.808 -6.244 32.205 1.00 82.38 196 ASP A CA 1
ATOM 1615 C C . ASP A 1 196 ? -9.445 -6.197 32.931 1.00 82.38 196 ASP A C 1
ATOM 1617 O O . ASP A 1 196 ? -9.264 -5.432 33.881 1.00 82.38 196 ASP A O 1
ATOM 1621 N N . GLN A 1 197 ? -8.452 -6.935 32.433 1.00 86.44 197 GLN A N 1
ATOM 1622 C CA . GLN A 1 197 ? -7.071 -6.964 32.928 1.00 86.44 197 GLN A CA 1
ATOM 1623 C C . GLN A 1 197 ? -6.155 -5.894 32.308 1.00 86.44 197 GLN A C 1
ATOM 1625 O O . GLN A 1 197 ? -4.953 -5.877 32.571 1.00 86.44 197 GLN A O 1
ATOM 1630 N N . SER A 1 198 ? -6.704 -4.947 31.537 1.00 85.62 198 SER A N 1
ATOM 1631 C CA . SER A 1 198 ? -5.955 -3.887 30.836 1.00 85.62 198 SER A CA 1
ATOM 1632 C C . SER A 1 198 ? -4.991 -4.371 29.742 1.00 85.62 198 SER A C 1
ATOM 1634 O O . SER A 1 198 ? -4.152 -3.594 29.269 1.00 85.62 198 SER A O 1
ATOM 1636 N N . GLU A 1 199 ? -5.113 -5.618 29.293 1.00 93.06 199 GLU A N 1
ATOM 1637 C CA . GLU A 1 199 ? -4.451 -6.100 28.085 1.00 93.06 199 GLU A CA 1
ATOM 1638 C C . GLU A 1 199 ? -5.101 -5.473 26.852 1.00 93.06 199 GLU A C 1
ATOM 1640 O O . GLU A 1 199 ? -6.304 -5.209 26.823 1.00 93.06 199 GLU A O 1
ATOM 1645 N N . ARG A 1 200 ? -4.292 -5.215 25.821 1.00 92.75 200 ARG A N 1
ATOM 1646 C CA . ARG A 1 200 ? -4.725 -4.548 24.589 1.00 92.75 200 ARG A CA 1
ATOM 1647 C C . ARG A 1 200 ? -4.559 -5.498 23.421 1.00 92.75 200 ARG A C 1
ATOM 1649 O O . ARG A 1 200 ? -3.442 -5.907 23.116 1.00 92.75 200 ARG A O 1
ATOM 1656 N N . LEU A 1 201 ? -5.667 -5.808 22.769 1.00 94.44 201 LEU A N 1
ATOM 1657 C CA . LEU A 1 201 ? -5.739 -6.754 21.668 1.00 94.44 201 LEU A CA 1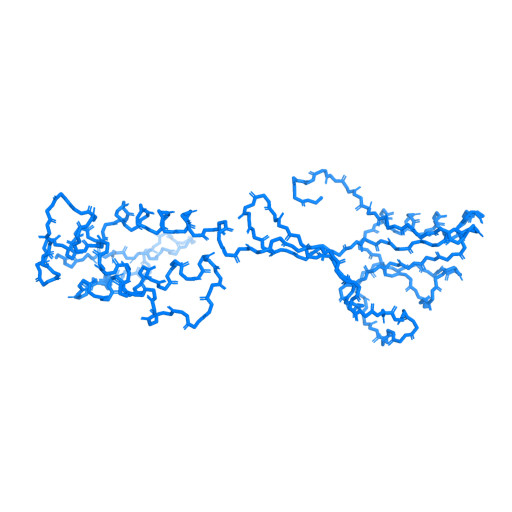
ATOM 1658 C C . LEU A 1 201 ? -6.076 -6.013 20.378 1.00 94.44 201 LEU A C 1
ATOM 1660 O O . LEU A 1 201 ? -6.894 -5.092 20.371 1.00 94.44 201 LEU A O 1
ATOM 1664 N N . ILE A 1 202 ? -5.446 -6.442 19.289 1.00 94.19 202 ILE A N 1
ATOM 1665 C CA . ILE A 1 202 ? -5.845 -6.096 17.928 1.00 94.19 202 ILE A CA 1
ATOM 1666 C C . ILE A 1 202 ? -6.562 -7.321 17.371 1.00 94.19 202 ILE A C 1
ATOM 1668 O O . ILE A 1 202 ? -6.022 -8.425 17.440 1.00 94.19 202 ILE A O 1
ATOM 1672 N N . ILE A 1 203 ? -7.770 -7.130 16.852 1.00 94.50 203 ILE A N 1
ATOM 1673 C CA . ILE A 1 203 ? -8.591 -8.204 16.300 1.00 94.50 203 ILE A CA 1
ATOM 1674 C C . ILE A 1 203 ? -8.909 -7.880 14.849 1.00 94.50 203 ILE A C 1
ATOM 1676 O O . ILE A 1 203 ? -9.291 -6.757 14.529 1.00 94.50 203 ILE A O 1
ATOM 1680 N N . GLU A 1 204 ? -8.775 -8.889 14.000 1.00 94.12 204 GLU A N 1
ATOM 1681 C CA . GLU A 1 204 ? -9.064 -8.820 12.575 1.00 94.12 204 GLU A CA 1
ATOM 1682 C C . GLU A 1 204 ? -10.226 -9.762 12.261 1.00 94.12 204 GLU A C 1
ATOM 1684 O O . GLU A 1 204 ? -10.191 -10.954 12.582 1.00 94.12 204 GLU A O 1
ATOM 1689 N N . THR A 1 205 ? -11.272 -9.226 11.646 1.00 91.94 205 THR A N 1
ATOM 1690 C CA . THR A 1 205 ? -12.431 -9.994 11.211 1.00 91.94 205 THR A CA 1
ATOM 1691 C C . THR A 1 205 ? -12.201 -10.505 9.799 1.00 91.94 205 THR A C 1
ATOM 1693 O O . THR A 1 205 ? -12.081 -9.748 8.842 1.00 91.94 205 THR A O 1
ATOM 1696 N N . LYS A 1 206 ? -12.146 -11.829 9.644 1.00 85.44 206 LYS A N 1
ATOM 1697 C CA . LYS A 1 206 ? -11.904 -12.458 8.344 1.00 85.44 206 LYS A CA 1
ATOM 1698 C C . LYS A 1 206 ? -13.116 -13.214 7.837 1.00 85.44 206 LYS A C 1
ATOM 1700 O O . LYS A 1 206 ? -13.757 -13.965 8.565 1.00 85.44 206 LYS A O 1
ATOM 1705 N N . GLY A 1 207 ? -13.391 -13.013 6.550 1.00 77.94 207 GLY A N 1
ATOM 1706 C CA . GLY A 1 207 ? -14.288 -13.849 5.764 1.00 77.94 207 GLY A CA 1
ATOM 1707 C C . GLY A 1 207 ? -13.517 -15.000 5.115 1.00 77.94 207 GLY A C 1
ATOM 1708 O O . GLY A 1 207 ? -13.038 -15.904 5.790 1.00 77.94 207 GLY A O 1
ATOM 1709 N N . ARG A 1 208 ? -13.402 -14.979 3.782 1.00 64.25 208 ARG A N 1
ATOM 1710 C CA . ARG A 1 208 ? -12.538 -15.919 3.046 1.00 64.25 208 ARG A CA 1
ATOM 1711 C C . ARG A 1 208 ? -11.073 -15.489 3.135 1.00 64.25 208 ARG A C 1
ATOM 1713 O O . ARG A 1 208 ? -10.796 -14.297 3.119 1.00 64.25 208 ARG A O 1
ATOM 1720 N N . GLU A 1 209 ? -10.184 -16.474 3.192 1.00 61.47 209 GLU A N 1
ATOM 1721 C CA . GLU A 1 209 ? -8.727 -16.315 3.262 1.00 61.47 209 GLU A CA 1
ATOM 1722 C C . GLU A 1 209 ? -8.185 -15.578 2.020 1.00 61.47 209 GLU A C 1
ATOM 1724 O O . GLU A 1 209 ? -8.475 -15.980 0.887 1.00 61.47 209 GLU A O 1
ATOM 1729 N N . ASP A 1 210 ? -7.428 -14.499 2.234 1.00 62.03 210 ASP A N 1
ATOM 1730 C CA . ASP A 1 210 ? -6.666 -13.775 1.210 1.00 62.03 210 ASP A CA 1
ATOM 1731 C C . ASP A 1 210 ? -5.166 -13.929 1.518 1.00 62.03 210 ASP A C 1
ATOM 1733 O O . ASP A 1 210 ? -4.756 -14.003 2.673 1.00 62.03 210 ASP A O 1
ATOM 1737 N N . VAL A 1 211 ? -4.340 -14.028 0.477 1.00 63.41 211 VAL A N 1
ATOM 1738 C CA . VAL A 1 211 ? -2.901 -14.331 0.588 1.00 63.41 211 VAL A CA 1
ATOM 1739 C C . VAL A 1 211 ? -2.125 -13.159 1.196 1.00 63.41 211 VAL A C 1
ATOM 1741 O O . VAL A 1 211 ? -1.053 -13.360 1.762 1.00 63.41 211 VAL A O 1
ATOM 1744 N N . ASP A 1 212 ? -2.656 -11.942 1.071 1.00 57.12 212 ASP A N 1
ATOM 1745 C CA . ASP A 1 212 ? -1.982 -10.721 1.513 1.00 57.12 212 ASP A CA 1
ATOM 1746 C C . ASP A 1 212 ? -2.550 -10.131 2.820 1.00 57.12 212 ASP A C 1
ATOM 1748 O O . ASP A 1 212 ? -1.850 -9.331 3.444 1.00 57.12 212 ASP A O 1
ATOM 1752 N N . VAL A 1 213 ? -3.774 -10.499 3.245 1.00 52.53 213 VAL A N 1
ATOM 1753 C CA . VAL A 1 213 ? -4.359 -10.108 4.549 1.00 52.53 213 VAL A CA 1
ATOM 1754 C C . VAL A 1 213 ? -5.382 -11.117 5.051 1.00 52.53 213 VAL A C 1
ATOM 1756 O O . VAL A 1 213 ? -6.459 -11.264 4.432 1.00 52.53 213 VAL A O 1
#

Sequence (213 aa):
KVLEMKYVAIDMLKGMEVIKRRWDLPVPQDSKSVIAYYTDQILKQLKIGGAFASFYPVIKKYVVEKLFTEKVNLEDPRVLYKLSSPDVQGKLINLFVNAFRDMTFTEREPERKDTIKLSDTRPFVWSKLVYPANRCIFNYVPCDNDFEVDFTKFLDGVEDVGAFCKIVPKIGFFVEYKDSKDNLRLYYPDFVVTNDQSERLIIETKGREDVDV

Secondary structure (DSSP, 8-state):
---EEEEEEE-TTT--EEEEEEEE------HHHHHHHHHHHHHHHTT--S-HHHHHHHHHHHHHHTSSSSPPPTT-HHHHHHHTSHHHHHHHHHHHHHHHHHHH-------------GGG-------SEEE--SSBSSSSEEESSHHHHHHHHHHHH-TTEEEEEE--GGG---EEEE-TTS-EEEE--SEEEEETT--EEEE---SS--S--

Mean predicted aligned error: 11.3 Å

Organism: NCBI:txid412755

Foldseek 3Di:
DFDKDWDWDADPVPRHTPDIDIDRDPQPPFLLVLLLVLLVLLCVLLVPPPCSVVRSVVSVCCLQPPLDPHGDDRRDVVSSVVSPDPVNSVVSSCVSNVVCLVVSDDDDDDDDPDDQDPLVQDDDDAPDDWAQAPQEPDRIAHDPDVVVNVVRVVLRPDQFWNHKHFWDVSSVDWDWDQFPSRDTDTHTFGMWTQTPVRDIDGHHDDDDDDRGD